Protein AF-A0A351QVD6-F1 (afdb_monomer)

Mean predicted aligned error: 7.14 Å

Secondary structure (DSSP, 8-state):
---HHHHHHHHTT-S--EEE-GGGSEEPTT-EEE--TT-EETTEEEEEEEEESSTT-TTSPEEEEEEE---TTS--EEEE-------TTS-TTS-----GGG-EE-TT-EEEEEE--TT-EEEES-EEE--STTS---S--TT-EEEEETTTTEEEEE-GGG--HHHHH-SSEEEE---GGG-EEETTEEEEEEEEE-

Solvent-accessible surface area (backbone atoms only — not comparable to full-atom values): 11116 Å² total; per-residue (Å²): 132,93,46,76,69,59,52,48,66,72,49,57,56,65,36,31,40,64,48,66,63,6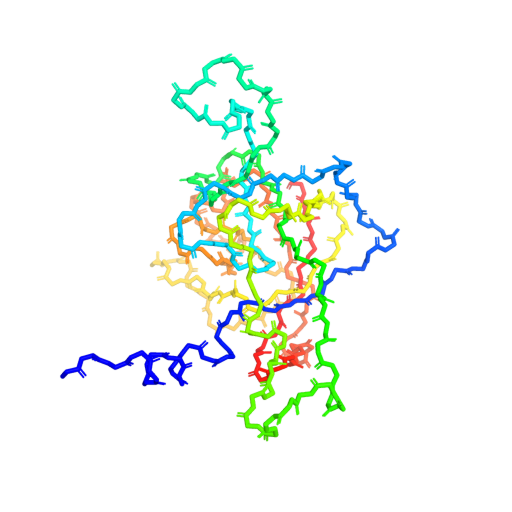6,93,80,48,52,65,46,81,90,34,24,30,27,70,34,84,88,36,46,45,25,69,34,61,24,29,76,49,76,43,35,73,44,86,88,39,86,88,41,62,74,37,53,29,32,38,76,30,84,51,39,61,47,74,72,30,37,35,39,70,86,80,79,78,79,52,90,88,72,55,97,71,85,76,76,88,80,50,73,18,60,44,59,40,45,51,73,38,82,32,42,32,30,48,75,54,70,78,40,61,38,32,34,38,50,60,45,63,26,76,50,90,87,26,62,40,92,73,69,46,57,72,26,31,29,26,62,39,40,87,78,69,26,34,36,34,30,41,69,94,40,56,52,69,66,53,73,54,29,61,57,34,27,31,29,70,28,44,67,91,59,52,44,71,56,85,92,37,56,26,50,35,34,28,26,43,130

Sequence (198 aa):
MASRFVDYLNTRGTYAVGNLNSWEMEQINQGALVSETNGIENFTMVELFFEHEDPTDTSTPVVRKCKKLTDVTKPQYLIASIERRVFENDNILGLMQEELSDFYNAKGEQAAIYHVPVGKRIQVSKFALCAETGSEVTAIVNGMGAYFDATLGKFVIVDLTKAPTNYTNSSKKFVVVANGDEIATLCGQQLVGLEAIS

pLDDT: mean 84.37, std 13.16, range [46.44, 96.75]

Structure (mmCIF, N/CA/C/O backbone):
data_AF-A0A351QVD6-F1
#
_entry.id   AF-A0A351QVD6-F1
#
loop_
_atom_site.group_PDB
_atom_site.id
_atom_site.type_symbol
_atom_site.label_atom_id
_atom_site.label_alt_id
_atom_site.label_comp_id
_atom_site.label_asym_id
_atom_site.label_entity_id
_atom_site.label_seq_id
_atom_site.pdbx_PDB_ins_code
_atom_site.Cartn_x
_atom_site.Cartn_y
_atom_site.Cartn_z
_atom_site.occupancy
_atom_site.B_iso_or_equiv
_atom_site.auth_seq_id
_atom_site.auth_comp_id
_atom_site.auth_asym_id
_atom_site.auth_atom_id
_atom_site.pdbx_PDB_model_num
ATOM 1 N N . MET A 1 1 ? 27.188 -12.885 14.323 1.00 54.94 1 MET A N 1
ATOM 2 C CA . MET A 1 1 ? 27.541 -12.992 12.893 1.00 54.94 1 MET A CA 1
ATOM 3 C C . MET A 1 1 ? 26.239 -12.991 12.120 1.00 54.94 1 MET A C 1
ATOM 5 O O . MET A 1 1 ? 25.421 -13.861 12.384 1.00 54.94 1 MET A O 1
ATOM 9 N N . ALA A 1 2 ? 26.010 -11.991 11.271 1.00 65.25 2 ALA A N 1
ATOM 10 C CA . ALA A 1 2 ? 24.852 -11.999 10.380 1.00 65.25 2 ALA A CA 1
ATOM 11 C C . ALA A 1 2 ? 25.037 -13.111 9.336 1.00 65.25 2 ALA A C 1
ATOM 13 O O . ALA A 1 2 ? 26.162 -13.364 8.899 1.00 65.25 2 ALA A O 1
ATOM 14 N N . SER A 1 3 ? 23.960 -13.803 8.981 1.00 79.94 3 SER A N 1
ATOM 15 C CA . SER A 1 3 ? 23.977 -14.881 7.996 1.00 79.94 3 SER A CA 1
ATOM 16 C C . SER A 1 3 ? 22.790 -14.696 7.079 1.00 79.94 3 SER A C 1
ATOM 18 O O . SER A 1 3 ? 21.659 -14.685 7.551 1.00 79.94 3 SER A O 1
ATOM 20 N N . ARG A 1 4 ? 23.040 -14.653 5.767 1.00 75.25 4 ARG A N 1
ATOM 21 C CA . ARG A 1 4 ? 21.987 -14.493 4.754 1.00 75.25 4 ARG A CA 1
ATOM 22 C C . ARG A 1 4 ? 20.890 -15.555 4.862 1.00 75.25 4 ARG A C 1
ATOM 24 O O . ARG A 1 4 ? 19.748 -15.282 4.527 1.00 75.25 4 ARG A O 1
ATOM 31 N N . PHE A 1 5 ? 21.233 -16.754 5.336 1.00 72.94 5 PHE A N 1
ATOM 32 C CA . PHE A 1 5 ? 20.264 -17.828 5.551 1.00 72.94 5 PHE A CA 1
ATOM 33 C C . PHE A 1 5 ? 19.369 -17.567 6.771 1.00 72.94 5 PHE A C 1
ATOM 35 O O . PHE A 1 5 ? 18.171 -17.816 6.723 1.00 72.94 5 PHE A O 1
ATOM 42 N N . VAL A 1 6 ? 19.938 -17.028 7.853 1.00 77.19 6 VAL A N 1
ATOM 43 C CA . VAL A 1 6 ? 19.177 -16.629 9.048 1.00 77.19 6 VAL A CA 1
ATOM 44 C C . VAL A 1 6 ? 18.313 -15.406 8.744 1.00 77.19 6 VAL A C 1
ATOM 46 O O . VAL A 1 6 ? 17.163 -15.362 9.164 1.00 77.19 6 VAL A O 1
ATOM 49 N N . ASP A 1 7 ? 18.834 -14.458 7.964 1.00 76.75 7 ASP A N 1
ATOM 50 C CA . ASP A 1 7 ? 18.078 -13.291 7.510 1.00 76.75 7 ASP A CA 1
ATOM 51 C C . ASP A 1 7 ? 16.876 -13.729 6.665 1.00 76.75 7 ASP A C 1
ATOM 53 O O . ASP A 1 7 ? 15.759 -13.325 6.962 1.00 76.75 7 ASP A O 1
ATOM 57 N N . TYR A 1 8 ? 17.080 -14.641 5.706 1.00 72.19 8 TYR A N 1
ATOM 58 C CA . TYR A 1 8 ? 15.999 -15.215 4.903 1.00 72.19 8 TYR A CA 1
ATOM 59 C C . TYR A 1 8 ? 14.921 -15.891 5.762 1.00 72.19 8 TYR A C 1
ATOM 61 O O . TYR A 1 8 ? 13.738 -15.637 5.563 1.00 72.19 8 TYR A O 1
ATOM 69 N N . LEU A 1 9 ? 15.306 -16.709 6.748 1.00 74.38 9 LEU A N 1
ATOM 70 C CA . LEU A 1 9 ? 14.343 -17.357 7.647 1.00 74.38 9 LEU A CA 1
ATOM 71 C C . LEU A 1 9 ? 13.563 -16.357 8.515 1.00 74.38 9 LEU A C 1
ATOM 73 O O . LEU A 1 9 ? 12.405 -16.613 8.825 1.00 74.38 9 LEU A O 1
ATOM 77 N N . ASN A 1 10 ? 14.176 -15.234 8.893 1.00 73.69 10 ASN A N 1
ATOM 78 C CA . ASN A 1 10 ? 13.527 -14.193 9.692 1.00 73.69 10 ASN A CA 1
ATOM 79 C C . ASN A 1 10 ? 12.615 -13.278 8.864 1.00 73.69 10 ASN A C 1
ATOM 81 O O . ASN A 1 10 ? 11.697 -12.682 9.421 1.00 73.69 10 ASN A O 1
ATOM 85 N N . THR A 1 11 ? 12.877 -13.128 7.564 1.00 72.88 11 THR A N 1
ATOM 86 C CA . THR A 1 11 ? 12.063 -12.290 6.671 1.00 72.88 11 THR A CA 1
ATOM 87 C C . THR A 1 11 ? 11.008 -13.077 5.904 1.00 72.88 11 THR A C 1
ATOM 89 O O . THR A 1 11 ? 10.105 -12.466 5.332 1.00 72.88 11 THR A O 1
ATOM 92 N N . ARG A 1 12 ? 11.098 -14.410 5.884 1.00 73.88 12 ARG A N 1
ATOM 93 C CA . ARG A 1 12 ? 10.120 -15.263 5.212 1.00 73.88 12 ARG A CA 1
ATOM 94 C C . ARG A 1 12 ? 8.724 -15.046 5.795 1.00 73.88 12 ARG A C 1
ATOM 96 O O . ARG A 1 12 ? 8.530 -15.093 7.008 1.00 73.88 12 ARG A O 1
ATOM 103 N N . GLY A 1 13 ? 7.762 -14.800 4.920 1.00 71.12 13 GLY A N 1
ATOM 104 C CA . GLY A 1 13 ? 6.360 -14.603 5.246 1.00 71.12 13 GLY A CA 1
ATOM 105 C C . GLY A 1 13 ? 6.036 -13.264 5.915 1.00 71.12 13 GLY A C 1
ATOM 106 O O . GLY A 1 13 ? 4.968 -13.125 6.517 1.00 71.12 13 GLY A O 1
ATOM 107 N N . THR A 1 14 ? 6.939 -12.279 5.847 1.00 77.94 14 THR A N 1
ATOM 108 C CA . THR A 1 14 ? 6.774 -10.988 6.543 1.00 77.94 14 THR A CA 1
ATOM 109 C C . THR A 1 14 ? 6.264 -9.849 5.666 1.00 77.94 14 THR A C 1
ATOM 111 O O . THR A 1 14 ? 5.827 -8.833 6.210 1.00 77.94 14 THR A O 1
ATOM 114 N N . TYR A 1 15 ? 6.279 -9.990 4.338 1.00 83.56 15 TYR A N 1
ATOM 115 C CA . TYR A 1 15 ? 5.784 -8.940 3.453 1.00 83.56 15 TYR A CA 1
ATOM 116 C C . TYR A 1 15 ? 4.261 -8.867 3.457 1.00 83.56 15 TYR A C 1
ATOM 118 O O . TYR A 1 15 ? 3.561 -9.845 3.738 1.00 83.56 15 TYR A O 1
ATOM 126 N N . ALA A 1 16 ? 3.754 -7.670 3.168 1.00 82.81 16 ALA A N 1
ATOM 127 C CA . ALA A 1 16 ? 2.331 -7.400 3.145 1.00 82.81 16 ALA A CA 1
ATOM 128 C C . ALA A 1 16 ? 1.589 -8.230 2.091 1.00 82.81 16 ALA A C 1
ATOM 130 O O . ALA A 1 16 ? 1.973 -8.297 0.923 1.00 82.81 16 ALA A O 1
ATOM 131 N N . VAL A 1 17 ? 0.458 -8.782 2.516 1.00 82.69 17 VAL A N 1
ATOM 132 C CA . VAL A 1 17 ? -0.518 -9.465 1.673 1.00 82.69 17 VAL A CA 1
ATOM 133 C C . VAL A 1 17 ? -1.843 -8.722 1.724 1.00 82.69 17 VAL A C 1
ATOM 135 O O . VAL A 1 17 ? -2.110 -7.898 2.604 1.00 82.69 17 VAL A O 1
ATOM 138 N N . GLY A 1 18 ? -2.699 -9.009 0.759 1.00 82.31 18 GLY A N 1
ATOM 139 C CA . GLY A 1 18 ? -3.970 -8.333 0.644 1.00 82.31 18 GLY A CA 1
ATOM 140 C C . GLY A 1 18 ? -4.811 -8.894 -0.478 1.00 82.31 18 GLY A C 1
ATOM 141 O O . GLY A 1 18 ? -4.454 -9.874 -1.133 1.00 82.31 18 GLY A O 1
ATOM 142 N N . ASN A 1 19 ? -5.948 -8.252 -0.692 1.00 82.75 19 ASN A N 1
ATOM 143 C CA . ASN A 1 19 ? -6.832 -8.573 -1.794 1.00 82.75 19 ASN A CA 1
ATOM 144 C C . ASN A 1 19 ? -7.401 -7.287 -2.388 1.00 82.75 19 ASN A C 1
ATOM 146 O O . ASN A 1 19 ? -7.770 -6.352 -1.674 1.00 82.75 19 ASN A O 1
ATOM 150 N N . LEU A 1 20 ? -7.462 -7.258 -3.711 1.00 79.50 20 LEU A N 1
ATOM 151 C CA . LEU A 1 20 ? -8.099 -6.220 -4.497 1.00 79.50 20 LEU A CA 1
ATOM 152 C C . LEU A 1 20 ? -9.036 -6.922 -5.476 1.00 79.50 20 LEU A C 1
ATOM 154 O O . LEU A 1 20 ? -8.632 -7.857 -6.167 1.00 79.50 20 LEU A O 1
ATOM 158 N N . ASN A 1 21 ? -10.297 -6.495 -5.534 1.00 69.62 21 ASN A N 1
ATOM 159 C CA . ASN A 1 21 ? -11.224 -7.049 -6.512 1.00 69.62 21 ASN A CA 1
ATOM 160 C C . ASN A 1 21 ? -10.883 -6.473 -7.896 1.00 69.62 21 ASN A C 1
ATOM 162 O O . ASN A 1 21 ? -11.381 -5.415 -8.278 1.00 69.62 21 ASN A O 1
ATOM 166 N N . SER A 1 22 ? -9.974 -7.137 -8.613 1.00 59.09 22 SER A N 1
ATOM 167 C CA . SER A 1 22 ? -9.294 -6.600 -9.800 1.00 59.09 22 SER A CA 1
ATOM 168 C C . SER A 1 22 ? -10.230 -6.175 -10.931 1.00 59.09 22 SER A C 1
ATOM 170 O O . SER A 1 22 ? -9.877 -5.273 -11.683 1.00 59.09 22 SER A O 1
ATOM 172 N N . TRP A 1 23 ? -11.435 -6.749 -11.026 1.00 61.91 23 TRP A N 1
ATOM 173 C CA . TRP A 1 23 ? -12.420 -6.369 -12.049 1.00 61.91 23 TRP A CA 1
ATOM 174 C C . TRP A 1 23 ? -12.979 -4.949 -11.867 1.00 61.91 23 TRP A C 1
ATOM 176 O O . TRP A 1 23 ? -13.487 -4.350 -12.809 1.00 61.91 23 TRP A O 1
ATOM 186 N N . GLU A 1 24 ? -12.887 -4.414 -10.651 1.00 69.12 24 GLU A N 1
ATOM 187 C CA . GLU A 1 24 ? -13.474 -3.137 -10.249 1.00 69.12 24 GLU A CA 1
ATOM 188 C C . GLU A 1 24 ? -12.429 -2.047 -10.003 1.00 69.12 24 GLU A C 1
ATOM 190 O O . GLU A 1 24 ? -12.793 -0.906 -9.714 1.00 69.12 24 GLU A O 1
ATOM 195 N N . MET A 1 25 ? -11.146 -2.400 -10.078 1.00 79.50 25 MET A N 1
ATOM 196 C CA . MET A 1 25 ? -10.038 -1.511 -9.758 1.00 79.50 25 MET A CA 1
ATOM 197 C C . MET A 1 25 ? -9.462 -0.901 -11.029 1.00 79.50 25 MET A C 1
ATOM 199 O O . MET A 1 25 ? -9.247 -1.573 -12.035 1.00 79.50 25 MET A O 1
ATOM 203 N N . GLU A 1 26 ? -9.164 0.390 -10.967 1.00 86.44 26 GLU A N 1
ATOM 204 C CA . GLU A 1 26 ? -8.589 1.122 -12.089 1.00 86.44 26 GLU A CA 1
ATOM 205 C C . GLU A 1 26 ? -7.070 0.931 -12.093 1.00 86.44 26 GLU A C 1
ATOM 207 O O . GLU A 1 26 ? -6.328 1.645 -11.413 1.00 86.44 26 GLU A O 1
ATOM 212 N N . GLN A 1 27 ? -6.590 -0.060 -12.844 1.00 89.31 27 GLN A N 1
ATOM 213 C CA . GLN A 1 27 ? -5.157 -0.234 -13.066 1.00 89.31 27 GLN A CA 1
ATOM 214 C C . GLN A 1 27 ? -4.634 0.853 -14.013 1.00 89.31 27 GLN A C 1
ATOM 216 O O . GLN A 1 27 ? -5.174 1.083 -15.095 1.00 89.31 27 GLN A O 1
ATOM 221 N N . ILE A 1 28 ? -3.535 1.501 -13.634 1.00 89.62 28 ILE A N 1
ATOM 222 C CA . ILE A 1 28 ? -2.849 2.455 -14.497 1.00 89.62 28 ILE A CA 1
ATOM 223 C C . ILE A 1 28 ? -2.122 1.687 -15.601 1.00 89.62 28 ILE A C 1
ATOM 225 O O . ILE A 1 28 ? -1.249 0.854 -15.336 1.00 89.62 28 ILE A O 1
ATOM 229 N N . ASN A 1 29 ? -2.440 2.025 -16.852 1.00 84.62 29 ASN A N 1
ATOM 230 C CA . ASN A 1 29 ? -1.775 1.461 -18.022 1.00 84.62 29 ASN A CA 1
ATOM 231 C C . ASN A 1 29 ? -0.253 1.596 -17.919 1.00 84.62 29 ASN A C 1
ATOM 233 O O . ASN A 1 29 ? 0.271 2.663 -17.574 1.00 84.62 29 ASN A O 1
ATOM 237 N N . GLN A 1 30 ? 0.433 0.502 -18.261 1.00 82.88 30 GLN A N 1
ATOM 238 C CA . GLN A 1 30 ? 1.893 0.374 -18.244 1.00 82.88 30 GLN A CA 1
ATOM 239 C C . GLN A 1 30 ? 2.538 0.528 -16.853 1.00 82.88 30 GLN A C 1
ATOM 241 O O . GLN A 1 30 ? 3.757 0.594 -16.777 1.00 82.88 30 GLN A O 1
ATOM 246 N N . GLY A 1 31 ? 1.761 0.560 -15.760 1.00 89.94 31 GLY A N 1
ATOM 247 C CA . GLY A 1 31 ? 2.286 0.526 -14.390 1.00 89.94 31 GLY A CA 1
ATOM 248 C C . GLY A 1 31 ? 3.305 1.629 -14.074 1.00 89.94 31 GLY A C 1
ATOM 249 O O . GLY A 1 31 ? 3.209 2.741 -14.602 1.00 89.94 31 GLY A O 1
ATOM 250 N N . ALA A 1 32 ? 4.272 1.325 -13.203 1.00 93.50 32 ALA A N 1
ATOM 251 C CA . ALA A 1 32 ? 5.455 2.153 -12.954 1.00 93.50 32 ALA A CA 1
ATOM 252 C C . ALA A 1 32 ? 6.692 1.307 -12.589 1.00 93.50 32 ALA A C 1
ATOM 254 O O . ALA A 1 32 ? 6.553 0.221 -12.028 1.00 93.50 32 ALA A O 1
ATOM 255 N N . LEU A 1 33 ? 7.889 1.821 -12.877 1.00 93.69 33 LEU A N 1
ATOM 256 C CA . LEU A 1 33 ? 9.158 1.211 -12.471 1.00 93.69 33 LEU A CA 1
ATOM 257 C C . LEU A 1 33 ? 9.490 1.543 -11.012 1.00 93.69 33 LEU A C 1
ATOM 259 O O . LEU A 1 33 ? 9.465 2.709 -10.609 1.00 93.69 33 LEU A O 1
ATOM 263 N N . VAL A 1 34 ? 9.855 0.543 -10.216 1.00 94.31 34 VAL A N 1
ATOM 264 C CA . VAL A 1 34 ? 10.237 0.758 -8.813 1.00 94.31 34 VAL A CA 1
ATOM 265 C C . VAL A 1 34 ? 11.602 1.437 -8.723 1.00 94.31 34 VAL A C 1
ATOM 267 O O . VAL A 1 34 ? 12.603 0.904 -9.202 1.00 94.31 34 VAL A O 1
ATOM 270 N N . SER A 1 35 ? 11.681 2.591 -8.058 1.00 93.62 35 SER A N 1
ATOM 271 C CA . SER A 1 35 ? 12.954 3.308 -7.875 1.00 93.62 35 SER A CA 1
ATOM 272 C C . SER A 1 35 ? 13.679 2.987 -6.559 1.00 93.62 35 SER A C 1
ATOM 274 O O . SER A 1 35 ? 14.855 3.315 -6.409 1.00 93.62 35 SER A O 1
ATOM 276 N N . GLU A 1 36 ? 12.990 2.368 -5.599 1.00 90.81 36 GLU A N 1
ATOM 277 C CA . GLU A 1 36 ? 13.471 2.111 -4.233 1.00 90.81 36 GLU A CA 1
ATOM 278 C C . GLU A 1 36 ? 14.447 0.934 -4.158 1.00 90.81 36 GLU A C 1
ATOM 280 O O . GLU A 1 36 ? 14.093 -0.191 -4.499 1.00 90.81 36 GLU A O 1
ATOM 285 N N . THR A 1 37 ? 15.653 1.161 -3.630 1.00 87.50 37 THR A N 1
ATOM 286 C CA . THR A 1 37 ? 16.699 0.123 -3.511 1.00 87.50 37 THR A CA 1
ATOM 287 C C . THR A 1 37 ? 16.266 -1.079 -2.672 1.00 87.50 37 THR A C 1
ATOM 289 O O . THR A 1 37 ? 16.616 -2.204 -3.007 1.00 87.50 37 THR A O 1
ATOM 292 N N . ASN A 1 38 ? 15.478 -0.858 -1.617 1.00 86.62 38 ASN A N 1
ATOM 293 C CA . ASN A 1 38 ? 14.998 -1.928 -0.734 1.00 86.62 38 ASN A CA 1
ATOM 294 C C . ASN A 1 38 ? 13.684 -2.564 -1.218 1.00 86.62 38 ASN A C 1
ATOM 296 O O . ASN A 1 38 ? 13.064 -3.317 -0.470 1.00 86.62 38 ASN A O 1
ATOM 300 N N . GLY A 1 39 ? 13.232 -2.221 -2.427 1.00 89.94 39 GLY A N 1
ATOM 301 C CA . GLY A 1 39 ? 11.940 -2.637 -2.949 1.00 89.94 39 GLY A CA 1
ATOM 302 C C . GLY A 1 39 ? 10.745 -2.076 -2.169 1.00 89.94 39 GLY A C 1
ATOM 303 O O . GLY A 1 39 ? 10.873 -1.296 -1.213 1.00 89.94 39 GLY A O 1
ATOM 304 N N . ILE A 1 40 ? 9.553 -2.454 -2.622 1.00 92.12 40 ILE A N 1
ATOM 305 C CA . ILE A 1 40 ? 8.275 -2.033 -2.052 1.00 92.12 40 ILE A CA 1
ATOM 306 C C . ILE A 1 40 ? 7.349 -3.243 -1.968 1.00 92.12 40 ILE A C 1
ATOM 308 O O . ILE A 1 40 ? 7.097 -3.918 -2.964 1.00 92.12 40 ILE A O 1
ATOM 312 N N . GLU A 1 41 ? 6.832 -3.505 -0.775 1.00 90.75 41 GLU A N 1
ATOM 313 C CA . GLU A 1 41 ? 5.877 -4.586 -0.536 1.00 90.75 41 GLU A CA 1
ATOM 314 C C . GLU A 1 41 ? 4.581 -4.367 -1.314 1.00 90.75 41 GLU A C 1
ATOM 316 O O . GLU A 1 41 ? 4.184 -3.231 -1.591 1.00 90.75 41 GLU A O 1
ATOM 321 N N . ASN A 1 42 ? 3.889 -5.459 -1.620 1.00 89.31 42 ASN A N 1
ATOM 322 C CA . ASN A 1 42 ? 2.544 -5.380 -2.171 1.00 89.31 42 ASN A CA 1
ATOM 323 C C . ASN A 1 42 ? 1.586 -4.669 -1.205 1.00 89.31 42 ASN A C 1
ATOM 325 O O . ASN A 1 42 ? 1.856 -4.525 -0.015 1.00 89.31 42 ASN A O 1
ATOM 329 N N . PHE A 1 43 ? 0.462 -4.180 -1.726 1.00 90.19 43 PHE A N 1
ATOM 330 C CA . PHE A 1 43 ? -0.582 -3.519 -0.938 1.00 90.19 43 PHE A CA 1
ATOM 331 C C . PHE A 1 43 ? -0.091 -2.307 -0.124 1.00 90.19 43 PHE A C 1
ATOM 333 O O . PHE A 1 43 ? -0.670 -1.948 0.899 1.00 90.19 43 PHE A O 1
ATOM 340 N N . THR A 1 44 ? 0.968 -1.653 -0.599 1.00 93.25 44 THR A N 1
ATOM 341 C CA . THR A 1 44 ? 1.538 -0.435 -0.012 1.00 93.25 44 THR A CA 1
ATOM 342 C C . THR A 1 44 ? 1.081 0.792 -0.807 1.00 93.25 44 THR A C 1
ATOM 344 O O . THR A 1 44 ? 0.890 0.710 -2.023 1.00 93.25 44 THR A O 1
ATOM 347 N N . MET A 1 45 ? 0.906 1.947 -0.155 1.00 95.06 45 MET A N 1
ATOM 348 C CA . MET A 1 45 ? 0.669 3.196 -0.886 1.00 95.06 45 MET A CA 1
ATOM 349 C C . MET A 1 45 ? 1.992 3.807 -1.355 1.00 95.06 45 MET A C 1
ATOM 351 O O . MET A 1 45 ? 2.946 3.961 -0.589 1.00 95.06 45 MET A O 1
ATOM 355 N N . VAL A 1 46 ? 2.036 4.166 -2.632 1.00 96.12 46 VAL A N 1
ATOM 356 C CA . VAL A 1 46 ? 3.192 4.733 -3.324 1.00 96.12 46 VAL A CA 1
ATOM 357 C C . VAL A 1 46 ? 2.834 6.065 -3.965 1.00 96.12 46 VAL A C 1
ATOM 359 O O . VAL A 1 46 ? 1.671 6.349 -4.262 1.00 96.12 46 VAL A O 1
ATOM 362 N N . GLU A 1 47 ? 3.859 6.869 -4.217 1.00 96.12 47 GLU A N 1
ATOM 363 C CA . GLU A 1 47 ? 3.758 8.058 -5.057 1.00 96.12 47 GLU A CA 1
ATOM 364 C C . GLU A 1 47 ? 4.379 7.792 -6.432 1.00 96.12 47 GLU A C 1
ATOM 366 O O . GLU A 1 47 ? 5.353 7.044 -6.565 1.00 96.12 47 GLU A O 1
ATOM 371 N N . LEU A 1 48 ? 3.800 8.413 -7.462 1.00 95.94 48 LEU A N 1
ATOM 372 C CA . LEU A 1 48 ? 4.253 8.305 -8.847 1.00 95.94 48 LEU A CA 1
ATOM 373 C C . LEU A 1 48 ? 4.982 9.572 -9.273 1.00 95.94 48 LEU A C 1
ATOM 375 O O . LEU A 1 48 ? 4.600 10.681 -8.899 1.00 95.94 48 LEU A O 1
ATOM 379 N N . PHE A 1 49 ? 6.002 9.403 -10.101 1.00 95.69 49 PHE A N 1
ATOM 380 C CA . PHE A 1 49 ? 6.749 10.498 -10.706 1.00 95.69 49 PHE A CA 1
ATOM 381 C C . PHE A 1 49 ? 7.301 10.074 -12.069 1.00 95.69 49 PHE A C 1
ATOM 383 O O . PHE A 1 49 ? 7.230 8.905 -12.447 1.00 95.69 49 PHE A O 1
ATOM 390 N N . PHE A 1 50 ? 7.823 11.035 -12.825 1.00 94.88 50 PHE A N 1
ATOM 391 C CA . PHE A 1 50 ? 8.461 10.792 -14.113 1.00 94.88 50 PHE A CA 1
ATOM 392 C C . PHE A 1 50 ? 9.929 11.177 -14.026 1.00 94.88 50 PHE A C 1
ATOM 394 O O . PHE A 1 50 ? 10.264 12.246 -13.518 1.00 94.88 50 PHE A O 1
ATOM 401 N N . GLU A 1 51 ? 10.791 10.296 -14.509 1.00 92.88 51 GLU A N 1
ATOM 402 C CA . GLU A 1 51 ? 12.237 10.491 -14.530 1.00 92.88 51 GLU A CA 1
ATOM 403 C C . GLU A 1 51 ? 12.822 9.705 -15.705 1.00 92.88 51 GLU A C 1
ATOM 405 O O . GLU A 1 51 ? 12.222 8.727 -16.156 1.00 92.88 51 GLU A O 1
ATOM 410 N N . HIS A 1 52 ? 13.989 10.118 -16.191 1.00 90.62 52 HIS A N 1
ATOM 411 C CA . HIS A 1 52 ? 14.794 9.309 -17.103 1.00 90.62 52 HIS A CA 1
ATOM 412 C C . HIS A 1 52 ? 15.034 7.913 -16.520 1.00 90.62 52 HIS A C 1
ATOM 414 O O . HIS A 1 52 ? 15.233 7.772 -15.310 1.00 90.62 52 HIS A O 1
ATOM 420 N N . GLU A 1 53 ? 14.967 6.878 -17.357 1.00 85.62 53 GLU A N 1
ATOM 421 C CA . GLU A 1 53 ? 15.179 5.485 -16.947 1.00 85.62 53 GLU A CA 1
ATOM 422 C C . GLU A 1 53 ? 16.485 5.343 -16.156 1.00 85.62 53 GLU A C 1
ATOM 424 O O . GLU A 1 53 ? 16.460 4.892 -15.004 1.00 85.62 53 GLU A O 1
ATOM 429 N N . ASP A 1 54 ? 17.572 5.885 -16.710 1.00 83.38 54 ASP A N 1
ATOM 430 C CA . ASP A 1 54 ? 18.807 6.160 -15.988 1.00 83.38 54 ASP A CA 1
ATOM 431 C C . ASP A 1 54 ? 18.839 7.643 -15.564 1.00 83.38 54 ASP A C 1
ATOM 433 O O . ASP A 1 54 ? 18.928 8.530 -16.415 1.00 83.38 54 ASP A O 1
ATOM 437 N N . PRO A 1 55 ? 18.793 7.956 -14.256 1.00 80.56 55 PRO A N 1
ATOM 438 C CA . PRO A 1 55 ? 18.840 9.337 -13.775 1.00 80.56 55 PRO A CA 1
ATOM 439 C C . PRO A 1 55 ? 20.170 10.048 -14.078 1.00 80.56 55 PRO A C 1
ATOM 441 O O . PRO A 1 55 ? 20.258 11.267 -13.930 1.00 80.56 55 PRO A O 1
ATOM 444 N N . THR A 1 56 ? 21.207 9.309 -14.479 1.00 86.19 56 THR A N 1
ATOM 445 C CA . THR A 1 56 ? 22.521 9.844 -14.857 1.00 86.19 56 THR A CA 1
ATOM 446 C C . THR A 1 56 ? 22.690 10.038 -16.365 1.00 86.19 56 THR A C 1
ATOM 448 O O . THR A 1 56 ? 23.614 10.740 -16.776 1.00 86.19 56 THR A O 1
ATOM 451 N N . ASP A 1 57 ? 21.778 9.497 -17.180 1.00 87.69 57 ASP A N 1
ATOM 452 C CA . ASP A 1 57 ? 21.805 9.596 -18.639 1.00 87.69 57 ASP A CA 1
ATOM 453 C C . ASP A 1 57 ? 20.490 10.171 -19.189 1.00 87.69 57 ASP A C 1
ATOM 455 O O . ASP A 1 57 ? 19.473 9.489 -19.349 1.00 87.69 57 ASP A O 1
ATOM 459 N N . THR A 1 58 ? 20.536 11.456 -19.545 1.00 88.62 58 THR A N 1
ATOM 460 C CA . THR A 1 58 ? 19.399 12.204 -20.100 1.00 88.62 58 THR A CA 1
ATOM 461 C C . THR A 1 58 ? 19.026 11.797 -21.527 1.00 88.62 58 THR A C 1
ATOM 463 O O . THR A 1 58 ? 18.027 12.292 -22.053 1.00 88.62 58 THR A O 1
ATOM 466 N N . SER A 1 59 ? 19.789 10.901 -22.165 1.00 90.25 59 SER A N 1
ATOM 467 C CA . SER A 1 59 ? 19.433 10.320 -23.462 1.00 90.25 59 SER A CA 1
ATOM 468 C C . SER A 1 59 ? 18.429 9.166 -23.349 1.00 90.25 59 SER A C 1
ATOM 470 O O . SER A 1 59 ? 17.779 8.820 -24.339 1.00 90.25 59 SER A O 1
ATOM 472 N N . THR A 1 60 ? 18.251 8.603 -22.148 1.00 89.44 60 THR A N 1
ATOM 473 C CA . THR A 1 60 ? 17.263 7.547 -21.889 1.00 89.44 60 THR A CA 1
ATOM 474 C C . THR A 1 60 ? 15.834 8.104 -21.859 1.00 89.44 60 THR A C 1
ATOM 476 O O . THR A 1 60 ? 15.627 9.277 -21.520 1.00 89.44 60 THR A O 1
ATOM 479 N N . PRO A 1 61 ? 14.811 7.309 -22.226 1.00 89.75 61 PRO A N 1
ATOM 480 C CA . PRO A 1 61 ? 13.433 7.781 -22.215 1.00 89.75 61 PRO A CA 1
ATOM 481 C C . PRO A 1 61 ? 12.981 8.149 -20.798 1.00 89.75 61 PRO A C 1
ATOM 483 O O . PRO A 1 61 ? 13.365 7.526 -19.808 1.00 89.75 61 PRO A O 1
ATOM 486 N N . VAL A 1 62 ? 12.113 9.157 -20.707 1.00 92.75 62 VAL A N 1
ATOM 487 C CA . VAL A 1 62 ? 11.404 9.465 -19.464 1.00 92.75 62 VAL A CA 1
ATOM 488 C C . VAL A 1 62 ? 10.323 8.413 -19.256 1.00 92.75 62 VAL A C 1
ATOM 490 O O . VAL A 1 62 ? 9.432 8.239 -20.088 1.00 92.75 62 VAL A O 1
ATOM 493 N N . VAL A 1 63 ? 10.397 7.731 -18.122 1.00 93.44 63 VAL A N 1
ATOM 494 C CA . VAL A 1 63 ? 9.511 6.633 -17.740 1.00 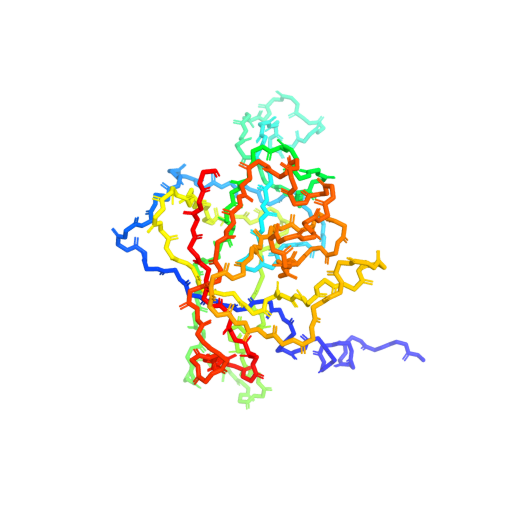93.44 63 VAL A CA 1
ATOM 495 C C . VAL A 1 63 ? 8.776 6.979 -16.449 1.00 93.44 63 VAL A C 1
ATOM 497 O O . VAL A 1 63 ? 9.240 7.782 -15.634 1.00 93.44 63 VAL A O 1
ATOM 500 N N . ARG A 1 64 ? 7.598 6.381 -16.250 1.00 95.31 64 ARG A N 1
ATOM 501 C CA . ARG A 1 64 ? 6.875 6.499 -14.981 1.00 95.31 64 ARG A CA 1
ATOM 502 C C . ARG A 1 64 ? 7.558 5.620 -13.938 1.00 95.31 64 ARG A C 1
ATOM 504 O O . ARG A 1 64 ? 7.695 4.416 -14.147 1.00 95.31 64 ARG A O 1
ATOM 511 N N . LYS A 1 65 ? 7.921 6.205 -12.802 1.00 95.38 65 LYS A N 1
ATOM 512 C CA . LYS A 1 65 ? 8.503 5.512 -11.652 1.00 95.38 65 LYS A CA 1
ATOM 513 C C . LYS A 1 65 ? 7.608 5.631 -10.421 1.00 95.38 65 LYS A C 1
ATOM 515 O O . LYS A 1 65 ? 6.782 6.541 -10.326 1.00 95.38 65 LYS A O 1
ATOM 520 N N . CYS A 1 66 ? 7.770 4.704 -9.485 1.00 95.62 66 CYS A N 1
ATOM 521 C CA . CYS A 1 66 ? 7.101 4.720 -8.190 1.00 95.62 66 CYS A CA 1
ATOM 522 C C . CYS A 1 66 ? 8.098 4.566 -7.038 1.00 95.62 66 CYS A C 1
ATOM 524 O O . CYS A 1 66 ? 9.087 3.834 -7.140 1.00 95.62 66 CYS A O 1
ATOM 526 N N . LYS A 1 67 ? 7.793 5.227 -5.920 1.00 95.88 67 LYS A N 1
ATOM 527 C CA . LYS A 1 67 ? 8.547 5.137 -4.663 1.00 95.88 67 LYS A CA 1
ATOM 528 C C . LYS A 1 67 ? 7.618 5.143 -3.459 1.00 95.88 67 LYS A C 1
ATOM 530 O O . LYS A 1 67 ? 6.423 5.410 -3.604 1.00 95.88 67 LYS A O 1
ATOM 535 N N . LYS A 1 68 ? 8.160 4.851 -2.275 1.00 95.38 68 LYS A N 1
ATOM 536 C CA . LYS A 1 68 ? 7.373 4.900 -1.038 1.00 95.38 68 LYS A CA 1
ATOM 537 C C . LYS A 1 68 ? 6.795 6.300 -0.854 1.00 95.38 68 LYS A C 1
ATOM 539 O O . LYS A 1 68 ? 7.457 7.294 -1.158 1.00 95.38 68 LYS A O 1
ATOM 544 N N . LEU A 1 69 ? 5.556 6.360 -0.377 1.00 95.38 69 LEU A N 1
ATOM 545 C CA . LEU A 1 69 ? 4.916 7.623 -0.041 1.00 95.38 69 LEU A CA 1
ATOM 546 C C . LEU A 1 69 ? 5.779 8.362 0.986 1.00 95.38 69 LEU A C 1
ATOM 548 O O . LEU A 1 69 ? 6.129 7.782 2.010 1.00 95.38 69 LEU A O 1
ATOM 552 N N . THR A 1 70 ? 6.125 9.622 0.723 1.00 94.88 70 THR A N 1
ATOM 553 C CA . THR A 1 70 ? 6.928 10.408 1.678 1.00 94.88 70 THR A CA 1
ATOM 554 C C . THR A 1 70 ? 6.083 11.335 2.543 1.00 94.88 70 THR A C 1
ATOM 556 O O . THR A 1 70 ? 6.571 11.843 3.544 1.00 94.88 70 THR A O 1
ATOM 559 N N . ASP A 1 71 ? 4.853 11.625 2.121 1.00 94.19 71 ASP A N 1
ATOM 560 C CA . ASP A 1 71 ? 3.953 12.566 2.780 1.00 94.19 71 ASP A CA 1
ATOM 561 C C . ASP A 1 71 ? 2.496 12.166 2.510 1.00 94.19 71 ASP A C 1
ATOM 563 O O . ASP A 1 71 ? 2.136 11.846 1.376 1.00 94.19 71 ASP A O 1
ATOM 567 N N . VAL A 1 72 ? 1.656 12.194 3.547 1.00 93.62 72 VAL A N 1
ATOM 568 C CA . VAL A 1 72 ? 0.249 11.767 3.470 1.00 93.62 72 VAL A CA 1
ATOM 569 C C . VAL A 1 72 ? -0.608 12.651 2.557 1.00 93.62 72 VAL A C 1
ATOM 571 O O . VAL A 1 72 ? -1.647 12.200 2.085 1.00 93.62 72 VAL A O 1
ATOM 574 N N . THR A 1 73 ? -0.184 13.884 2.276 1.00 95.25 73 THR A N 1
ATOM 575 C CA . THR A 1 73 ? -0.892 14.856 1.425 1.00 95.25 73 THR A CA 1
ATOM 576 C C . THR A 1 73 ? -0.671 14.627 -0.072 1.00 95.25 73 THR A C 1
ATOM 578 O O . THR A 1 73 ? -1.420 15.149 -0.900 1.00 95.25 73 THR A O 1
ATOM 581 N N . LYS A 1 74 ? 0.342 13.842 -0.458 1.00 95.62 74 LYS A N 1
ATOM 582 C CA . LYS A 1 74 ? 0.644 13.572 -1.870 1.00 95.62 74 LYS A CA 1
ATOM 583 C C . LYS A 1 74 ? -0.363 12.610 -2.493 1.00 95.62 74 LYS A C 1
ATOM 585 O O . LYS A 1 74 ? -0.935 11.800 -1.772 1.00 95.62 74 LYS A O 1
ATOM 590 N N . PRO A 1 75 ? -0.567 12.625 -3.822 1.00 94.06 75 PRO A N 1
ATOM 591 C CA . PRO A 1 75 ? -1.387 11.623 -4.497 1.00 94.06 75 PRO A CA 1
ATOM 592 C C . PRO A 1 75 ? -0.891 10.195 -4.223 1.00 94.06 75 PRO A C 1
ATOM 594 O O . PRO A 1 75 ? 0.269 9.876 -4.485 1.00 94.06 75 PRO A O 1
ATOM 597 N N . GLN A 1 76 ? -1.787 9.353 -3.707 1.00 94.38 76 GLN A N 1
ATOM 598 C CA . GLN A 1 76 ? -1.494 7.980 -3.292 1.00 94.38 76 GLN A CA 1
ATOM 599 C C . GLN A 1 76 ? -2.050 6.966 -4.291 1.00 94.38 76 GLN A C 1
ATOM 601 O O . GLN A 1 76 ? -3.220 7.044 -4.685 1.00 94.38 76 GLN A O 1
ATOM 606 N N . TYR A 1 77 ? -1.229 5.977 -4.631 1.00 94.81 77 TYR A N 1
ATOM 607 C CA . TYR A 1 77 ? -1.588 4.854 -5.492 1.00 94.81 77 TYR A CA 1
ATOM 608 C C . TYR A 1 77 ? -1.220 3.540 -4.817 1.00 94.81 77 TYR A C 1
ATOM 610 O O . TYR A 1 77 ? -0.238 3.480 -4.085 1.00 94.81 77 TYR A O 1
ATOM 618 N N . LEU A 1 78 ? -1.983 2.482 -5.070 1.00 93.81 78 LEU A N 1
ATOM 619 C CA . LEU A 1 78 ? -1.702 1.165 -4.510 1.00 93.81 78 LEU A CA 1
ATOM 620 C C . LEU A 1 78 ? -0.763 0.403 -5.448 1.00 93.81 78 LEU A C 1
ATOM 622 O O . LEU A 1 78 ? -1.058 0.273 -6.637 1.00 93.81 78 LEU A O 1
ATOM 626 N N . ILE A 1 79 ? 0.344 -0.116 -4.922 1.00 92.31 79 IL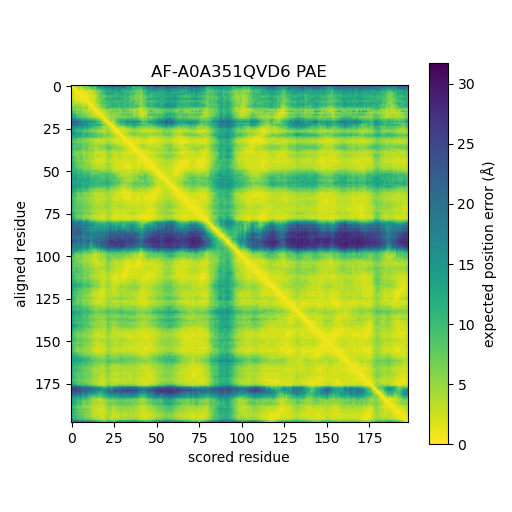E A N 1
ATOM 627 C CA . ILE A 1 79 ? 1.222 -1.030 -5.662 1.00 92.31 79 ILE A CA 1
ATOM 628 C C . ILE A 1 79 ? 0.810 -2.485 -5.416 1.00 92.31 79 ILE A C 1
ATOM 630 O O . ILE A 1 79 ? 0.540 -2.880 -4.279 1.00 92.31 79 ILE A O 1
ATOM 634 N N . ALA A 1 80 ? 0.779 -3.293 -6.472 1.00 84.56 80 ALA A N 1
ATOM 635 C CA . ALA A 1 80 ? 0.714 -4.746 -6.363 1.00 84.56 80 AL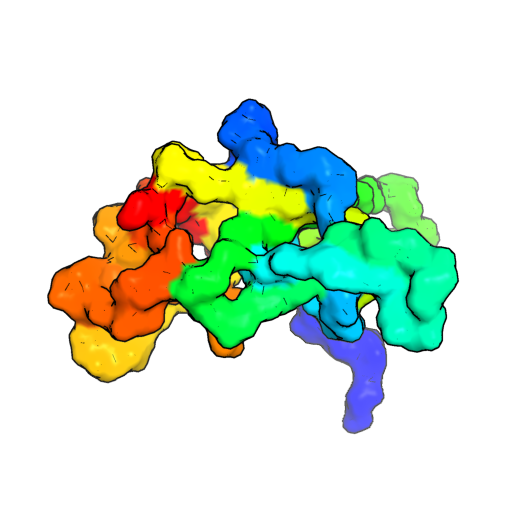A A CA 1
ATOM 636 C C . ALA A 1 80 ? 1.520 -5.398 -7.496 1.00 84.56 80 ALA A C 1
ATOM 638 O O . ALA A 1 80 ? 1.622 -4.848 -8.593 1.00 84.56 80 ALA A O 1
ATOM 639 N N . SER A 1 81 ? 2.098 -6.567 -7.242 1.00 71.50 81 SER A N 1
ATOM 640 C CA . SER A 1 81 ? 2.843 -7.330 -8.240 1.00 71.50 81 SER A CA 1
ATOM 641 C C . SER A 1 81 ? 1.940 -8.317 -8.984 1.00 71.50 81 SER A C 1
ATOM 643 O O . SER A 1 81 ? 0.893 -8.742 -8.492 1.00 71.50 81 SER A O 1
ATOM 645 N N . ILE A 1 82 ? 2.347 -8.693 -10.199 1.00 61.91 82 ILE A N 1
ATOM 646 C CA . ILE A 1 82 ? 1.800 -9.871 -10.878 1.00 61.91 82 ILE A CA 1
ATOM 647 C C . ILE A 1 82 ? 2.555 -11.073 -10.311 1.00 61.91 82 ILE A C 1
ATOM 649 O O . ILE A 1 82 ? 3.707 -11.318 -10.661 1.00 61.91 82 ILE A O 1
ATOM 653 N N . GLU A 1 83 ? 1.922 -11.795 -9.393 1.00 59.12 83 GLU A N 1
ATOM 654 C CA . GLU A 1 83 ? 2.530 -12.940 -8.717 1.00 59.12 83 GLU A CA 1
ATOM 655 C C . GLU A 1 83 ? 2.715 -14.106 -9.698 1.00 59.12 83 GLU A C 1
ATOM 657 O O . GLU A 1 83 ? 1.754 -14.774 -10.095 1.00 59.12 83 GLU A O 1
ATOM 662 N N . ARG A 1 84 ? 3.961 -14.405 -10.079 1.00 50.94 84 ARG A N 1
ATOM 663 C CA . ARG A 1 84 ? 4.270 -15.683 -10.723 1.00 50.94 84 ARG A CA 1
ATOM 664 C C . ARG A 1 84 ? 4.433 -16.731 -9.631 1.00 50.94 84 ARG A C 1
ATOM 666 O O . ARG A 1 84 ? 5.524 -16.920 -9.109 1.00 50.94 84 ARG A O 1
ATOM 673 N N . ARG A 1 85 ? 3.340 -17.409 -9.286 1.00 49.59 85 ARG A N 1
ATOM 674 C CA . ARG A 1 85 ? 3.394 -18.543 -8.357 1.00 49.59 85 ARG A CA 1
ATOM 675 C C . ARG A 1 85 ? 4.273 -19.638 -8.954 1.00 49.59 85 ARG A C 1
ATOM 677 O O . ARG A 1 85 ? 3.935 -20.196 -9.998 1.00 49.59 85 ARG A O 1
ATOM 684 N N . VAL A 1 86 ? 5.388 -19.939 -8.297 1.00 47.16 86 VAL A N 1
ATOM 685 C CA . VAL A 1 86 ? 6.118 -21.187 -8.523 1.00 47.16 86 VAL A CA 1
ATOM 686 C C . VAL A 1 86 ? 5.293 -22.270 -7.839 1.00 47.16 86 VAL A C 1
ATOM 688 O O . VAL A 1 86 ? 5.230 -22.339 -6.613 1.00 47.16 86 VAL A O 1
ATOM 691 N N . PHE A 1 87 ? 4.556 -23.049 -8.629 1.00 46.44 87 PHE A N 1
ATOM 692 C CA . PHE A 1 87 ? 3.735 -24.125 -8.088 1.00 46.44 87 PHE A CA 1
ATOM 693 C C . PHE A 1 87 ? 4.625 -25.250 -7.548 1.00 46.44 87 PHE A C 1
ATOM 695 O O . PHE A 1 87 ? 5.763 -25.431 -7.976 1.00 46.44 87 PHE A O 1
ATOM 702 N N . GLU A 1 88 ? 4.070 -26.023 -6.616 1.00 47.81 88 GLU A N 1
ATOM 703 C CA . GLU A 1 88 ? 4.690 -27.124 -5.860 1.00 47.81 88 GLU A CA 1
ATOM 704 C C . GLU A 1 88 ? 5.552 -28.093 -6.698 1.00 47.81 88 GLU A C 1
ATOM 706 O O . GLU A 1 88 ? 6.498 -28.687 -6.185 1.00 47.81 88 GLU A O 1
ATOM 711 N N . ASN A 1 89 ? 5.266 -28.206 -7.998 1.00 51.28 89 ASN A N 1
ATOM 712 C CA . ASN A 1 89 ? 5.891 -29.154 -8.921 1.00 51.28 89 ASN A CA 1
ATOM 713 C C . ASN A 1 89 ? 7.084 -28.580 -9.713 1.00 51.28 89 ASN A C 1
ATOM 715 O O . ASN A 1 89 ? 7.771 -29.343 -10.388 1.00 51.28 89 ASN A O 1
ATOM 719 N N . ASP A 1 90 ? 7.342 -27.270 -9.634 1.00 52.59 90 ASP A N 1
ATOM 720 C CA . ASP A 1 90 ? 8.395 -26.581 -10.404 1.00 52.59 90 ASP A CA 1
ATOM 721 C C . ASP A 1 90 ? 9.671 -26.322 -9.582 1.00 52.59 90 ASP A C 1
ATOM 723 O O . ASP A 1 90 ? 10.645 -25.742 -10.068 1.00 52.59 90 ASP A O 1
ATOM 727 N N . ASN A 1 91 ? 9.691 -26.756 -8.321 1.00 51.34 91 ASN A N 1
ATOM 728 C CA . ASN A 1 91 ? 10.774 -26.468 -7.393 1.00 51.34 91 ASN A CA 1
ATOM 729 C C . ASN A 1 91 ? 11.811 -27.603 -7.380 1.00 51.34 91 ASN A C 1
ATOM 731 O O . ASN A 1 91 ? 11.576 -28.674 -6.824 1.00 51.34 91 ASN A O 1
ATOM 735 N N . ILE A 1 92 ? 12.991 -27.354 -7.957 1.00 51.19 92 ILE A N 1
ATOM 736 C CA . ILE A 1 92 ? 14.070 -28.343 -8.174 1.00 51.19 92 ILE A CA 1
ATOM 737 C C . ILE A 1 92 ? 14.649 -28.925 -6.863 1.00 51.19 92 ILE A C 1
ATOM 739 O O . ILE A 1 92 ? 15.404 -29.895 -6.901 1.00 51.19 92 ILE A O 1
ATOM 743 N N . LEU A 1 93 ? 14.293 -28.392 -5.687 1.00 48.41 93 LEU A N 1
ATOM 744 C CA . LEU A 1 93 ? 14.891 -28.809 -4.412 1.00 48.41 93 LEU A CA 1
ATOM 745 C C . LEU A 1 93 ? 13.912 -29.088 -3.265 1.00 48.41 93 LEU A C 1
ATOM 747 O O . LEU A 1 93 ? 14.389 -29.418 -2.188 1.00 48.41 93 LEU A O 1
ATOM 751 N N . GLY A 1 94 ? 12.587 -28.968 -3.428 1.00 50.09 94 GLY A N 1
ATOM 752 C CA . GLY A 1 94 ? 11.615 -29.290 -2.358 1.00 50.09 94 GLY A CA 1
ATOM 753 C C . GLY A 1 94 ? 11.786 -28.527 -1.026 1.00 50.09 94 GLY A C 1
ATOM 754 O O . GLY A 1 94 ? 11.152 -28.877 -0.036 1.00 50.09 94 GLY A O 1
ATOM 755 N N . LEU A 1 95 ? 12.647 -27.501 -0.986 1.00 51.44 95 LEU A N 1
ATOM 756 C CA . LEU A 1 95 ? 13.103 -26.827 0.237 1.00 51.44 95 LEU A CA 1
ATOM 757 C C . LEU A 1 95 ? 12.669 -25.354 0.337 1.00 51.44 95 LEU A C 1
ATOM 759 O O . LEU A 1 95 ? 12.926 -24.727 1.362 1.00 51.44 95 LEU A O 1
ATOM 763 N N . MET A 1 96 ? 12.028 -24.783 -0.691 1.00 55.00 96 MET A N 1
ATOM 764 C CA . MET A 1 96 ? 11.710 -23.347 -0.738 1.00 55.00 96 MET A CA 1
ATOM 765 C C . MET A 1 96 ? 10.297 -23.089 -1.266 1.00 55.00 96 MET A C 1
ATOM 767 O O . MET A 1 96 ? 10.116 -22.678 -2.404 1.00 55.00 96 MET A O 1
ATOM 771 N N . GLN A 1 97 ? 9.282 -23.357 -0.444 1.00 60.38 97 GLN A N 1
ATOM 772 C CA . GLN A 1 97 ? 7.921 -22.891 -0.725 1.00 60.38 97 GLN A CA 1
ATOM 773 C C . GLN A 1 97 ? 7.863 -21.373 -0.494 1.00 60.38 97 GLN A C 1
ATOM 775 O O . GLN A 1 97 ? 7.971 -20.932 0.651 1.00 60.38 97 GLN A O 1
ATOM 780 N N . GLU A 1 98 ? 7.737 -20.590 -1.564 1.00 65.06 98 GLU A N 1
ATOM 781 C CA . GLU A 1 98 ? 7.493 -19.145 -1.482 1.00 65.06 98 GLU A CA 1
ATOM 782 C C . GLU A 1 98 ? 6.001 -18.904 -1.218 1.00 65.06 98 GLU A C 1
ATOM 784 O O . GLU A 1 98 ? 5.137 -19.392 -1.953 1.00 65.06 98 GLU A O 1
ATOM 789 N N . GLU A 1 99 ? 5.690 -18.185 -0.144 1.00 71.06 99 GLU A N 1
ATOM 790 C CA . GLU A 1 99 ? 4.328 -17.774 0.188 1.00 71.06 99 GLU A CA 1
ATOM 791 C C . GLU A 1 99 ? 4.002 -16.415 -0.445 1.00 71.06 99 GLU A C 1
ATOM 793 O O . GLU A 1 99 ? 4.888 -15.673 -0.859 1.00 71.06 99 GLU A O 1
ATOM 798 N N . LEU A 1 100 ? 2.720 -16.034 -0.501 1.00 73.81 100 LEU A N 1
ATOM 799 C CA . LEU A 1 100 ? 2.330 -14.704 -1.006 1.00 73.81 100 LEU A CA 1
ATOM 800 C C . LEU A 1 100 ? 2.989 -13.565 -0.214 1.00 73.81 100 LEU A C 1
ATOM 802 O O . LEU A 1 100 ? 3.317 -12.517 -0.761 1.00 73.81 100 LEU A O 1
ATOM 806 N N . SER A 1 101 ? 3.229 -13.812 1.069 1.00 77.25 101 SER A N 1
ATOM 807 C CA . SER A 1 101 ? 3.928 -12.940 2.008 1.00 77.25 101 SER A CA 1
ATOM 808 C C . SER A 1 101 ? 5.455 -12.906 1.813 1.00 77.25 101 SER A C 1
ATOM 810 O O . SER A 1 101 ? 6.146 -12.257 2.597 1.00 77.25 101 SER A O 1
ATOM 812 N N . ASP A 1 102 ? 5.991 -13.559 0.775 1.00 78.00 102 ASP A N 1
ATOM 813 C CA . ASP A 1 102 ? 7.392 -13.454 0.341 1.00 78.00 102 ASP A CA 1
ATOM 814 C C . ASP A 1 102 ? 7.576 -12.522 -0.875 1.00 78.00 102 ASP A C 1
ATOM 816 O O . ASP A 1 102 ? 8.706 -12.154 -1.208 1.00 78.00 102 ASP A O 1
ATOM 820 N N . PHE A 1 103 ? 6.488 -12.075 -1.512 1.00 80.88 103 PHE A N 1
ATOM 821 C CA . PHE A 1 103 ? 6.559 -11.237 -2.709 1.00 80.88 103 PHE A CA 1
ATOM 822 C C . PHE A 1 103 ? 6.597 -9.737 -2.389 1.00 80.88 103 PHE A C 1
ATOM 824 O O . PHE A 1 103 ? 5.820 -9.197 -1.600 1.00 80.88 103 PHE A O 1
ATOM 831 N N . TYR A 1 104 ? 7.480 -9.038 -3.094 1.00 87.56 104 TYR A N 1
ATOM 832 C CA . TYR A 1 104 ? 7.599 -7.585 -3.110 1.00 87.56 104 TYR A CA 1
ATOM 833 C C . TYR A 1 104 ? 8.032 -7.134 -4.512 1.00 87.56 104 TYR A C 1
ATOM 835 O O . TYR A 1 104 ? 8.342 -7.958 -5.367 1.00 87.56 104 TYR A O 1
ATOM 843 N N . ASN A 1 105 ? 8.040 -5.827 -4.756 1.00 90.06 105 ASN A N 1
ATOM 844 C CA . ASN A 1 105 ? 8.433 -5.228 -6.028 1.00 90.06 105 ASN A CA 1
ATOM 845 C C . ASN A 1 105 ? 9.855 -4.670 -5.878 1.00 90.06 105 ASN A C 1
ATOM 847 O O . ASN A 1 105 ? 10.063 -3.711 -5.125 1.00 90.06 105 ASN A O 1
ATOM 851 N N . ALA A 1 106 ? 10.838 -5.280 -6.535 1.00 90.56 106 ALA A N 1
ATOM 852 C CA . ALA A 1 106 ? 12.244 -4.900 -6.422 1.00 90.56 106 ALA A CA 1
ATOM 853 C C . ALA A 1 106 ? 12.595 -3.701 -7.319 1.00 90.56 106 ALA A C 1
ATOM 855 O O . ALA A 1 106 ? 11.894 -3.388 -8.279 1.00 90.56 106 ALA A O 1
ATOM 856 N N . LYS A 1 107 ? 13.706 -3.012 -7.020 1.00 91.69 107 LYS A N 1
ATOM 857 C CA . LYS A 1 107 ? 14.186 -1.879 -7.828 1.00 91.69 107 LYS A CA 1
ATOM 858 C C . LYS A 1 107 ? 14.354 -2.277 -9.297 1.00 91.69 107 LYS A C 1
ATOM 860 O O . LYS A 1 107 ? 15.022 -3.260 -9.596 1.00 91.69 107 LYS A O 1
ATOM 865 N N . GLY A 1 108 ? 13.833 -1.452 -10.200 1.00 89.25 108 GLY A N 1
ATOM 866 C CA . GLY A 1 108 ? 13.899 -1.672 -11.644 1.00 89.25 108 GLY A CA 1
ATOM 867 C C . GLY A 1 108 ? 12.832 -2.627 -12.181 1.00 89.25 108 GLY A C 1
ATOM 868 O O . GLY A 1 108 ? 12.715 -2.759 -13.394 1.00 89.25 108 GLY A O 1
ATOM 869 N N . GLU A 1 109 ? 12.024 -3.253 -11.321 1.00 89.50 109 GLU A N 1
ATOM 870 C CA . GLU A 1 109 ? 10.892 -4.057 -11.771 1.00 89.50 109 GLU A CA 1
ATOM 871 C C . GLU A 1 109 ? 9.700 -3.180 -12.152 1.00 89.50 109 GLU A C 1
ATOM 873 O O . GLU A 1 109 ? 9.447 -2.116 -11.574 1.00 89.50 109 GLU A O 1
ATOM 878 N N . GLN A 1 110 ? 8.947 -3.663 -13.136 1.00 90.25 110 GLN A N 1
ATOM 879 C CA . GLN A 1 110 ? 7.696 -3.066 -13.560 1.00 90.25 110 GLN A CA 1
ATOM 880 C C . GLN A 1 110 ? 6.576 -3.518 -12.619 1.00 90.25 110 GLN A C 1
ATOM 882 O O . GLN A 1 110 ? 6.159 -4.675 -12.652 1.00 90.25 110 GLN A O 1
ATOM 887 N N . ALA A 1 111 ? 6.055 -2.599 -11.812 1.00 91.38 111 ALA A N 1
ATOM 888 C CA . ALA A 1 111 ? 4.973 -2.883 -10.880 1.00 91.38 111 ALA A CA 1
ATOM 889 C C . ALA A 1 111 ? 3.602 -2.517 -11.463 1.00 91.38 111 ALA A C 1
ATOM 891 O O . ALA A 1 111 ? 3.473 -1.541 -12.218 1.00 91.38 111 ALA A O 1
ATOM 892 N N . ALA A 1 112 ? 2.561 -3.269 -11.086 1.00 91.44 112 ALA A N 1
ATOM 893 C CA . ALA A 1 112 ? 1.188 -2.873 -11.365 1.00 91.44 112 ALA A CA 1
ATOM 894 C C . ALA A 1 112 ? 0.749 -1.820 -10.342 1.00 91.44 112 ALA A C 1
ATOM 896 O O . ALA A 1 112 ? 0.946 -1.957 -9.135 1.00 91.44 112 ALA A O 1
ATOM 897 N N . ILE A 1 113 ? 0.161 -0.741 -10.851 1.00 93.44 113 ILE A N 1
ATOM 898 C CA . ILE A 1 113 ? -0.261 0.400 -10.049 1.00 93.44 113 ILE A CA 1
ATOM 899 C C . ILE A 1 113 ? -1.764 0.547 -10.189 1.00 93.44 113 ILE A C 1
ATOM 901 O O . ILE A 1 113 ? -2.277 0.580 -11.307 1.00 93.44 113 ILE A O 1
ATOM 905 N N . TYR A 1 114 ? -2.452 0.670 -9.063 1.00 92.44 114 TYR A N 1
ATOM 906 C CA . TYR A 1 114 ? -3.898 0.776 -9.002 1.00 92.44 114 TYR A CA 1
ATOM 907 C C . TYR A 1 114 ? -4.308 2.105 -8.384 1.00 92.44 114 TYR A C 1
ATOM 909 O O . TYR A 1 114 ? -3.816 2.518 -7.329 1.00 92.44 114 TYR A O 1
ATOM 917 N N . HIS A 1 115 ? -5.252 2.768 -9.038 1.00 91.50 115 HIS A N 1
ATOM 918 C CA . HIS A 1 115 ? -6.040 3.811 -8.416 1.00 91.50 115 HIS A CA 1
ATOM 919 C C . HIS A 1 115 ? -7.150 3.156 -7.581 1.00 91.50 115 HIS A C 1
ATOM 921 O O . HIS A 1 115 ? -7.797 2.203 -8.017 1.00 91.50 115 HIS A O 1
ATOM 927 N N . VAL A 1 116 ? -7.349 3.659 -6.360 1.00 90.38 116 VAL A N 1
ATOM 928 C CA . VAL A 1 116 ? -8.415 3.201 -5.456 1.00 90.38 116 VAL A CA 1
ATOM 929 C C . VAL A 1 116 ? -9.476 4.301 -5.372 1.00 90.38 116 VAL A C 1
ATOM 931 O O . VAL A 1 116 ? -9.336 5.197 -4.532 1.00 90.38 116 VAL A O 1
ATOM 934 N N . PRO A 1 117 ? -10.473 4.328 -6.274 1.00 89.75 117 PRO A N 1
ATOM 935 C CA . PRO A 1 117 ? -11.501 5.359 -6.251 1.00 89.75 117 PRO A CA 1
ATOM 936 C C . PRO A 1 117 ? -12.432 5.200 -5.044 1.00 89.75 117 PRO A C 1
ATOM 938 O O . PRO A 1 117 ? -12.496 4.142 -4.419 1.00 89.75 117 PRO A O 1
ATOM 941 N N . VAL A 1 118 ? -13.155 6.273 -4.719 1.00 90.88 118 VAL A N 1
ATOM 942 C CA . VAL A 1 118 ? -14.131 6.294 -3.618 1.00 90.88 118 VAL A CA 1
ATOM 943 C C . VAL A 1 118 ? -15.161 5.172 -3.796 1.00 90.88 118 VAL A C 1
ATOM 945 O O . VAL A 1 118 ? -15.633 4.924 -4.905 1.00 90.88 118 VAL A O 1
ATOM 948 N N . GLY A 1 119 ? -15.488 4.482 -2.703 1.00 88.62 119 GLY A N 1
ATOM 949 C CA . GLY A 1 119 ? -16.406 3.343 -2.672 1.00 88.62 119 GLY A CA 1
ATOM 950 C C . GLY A 1 119 ? -15.773 2.002 -3.058 1.00 88.62 119 GLY A C 1
ATOM 951 O O . GLY A 1 119 ? -16.451 0.976 -3.022 1.00 88.62 119 GLY A O 1
ATOM 952 N N . LYS A 1 120 ? -14.484 1.967 -3.429 1.00 89.94 120 LYS A N 1
ATOM 953 C CA . LYS A 1 120 ? -13.770 0.708 -3.683 1.00 89.94 120 LYS A CA 1
ATOM 954 C C . LYS A 1 120 ? -13.148 0.140 -2.425 1.00 89.94 120 LYS A C 1
ATOM 956 O O . LYS A 1 120 ? -12.662 0.873 -1.565 1.00 89.94 120 LYS A O 1
ATOM 961 N N . ARG A 1 121 ? -13.153 -1.191 -2.359 1.00 88.88 121 ARG A N 1
ATOM 962 C CA . ARG A 1 121 ? -12.689 -1.966 -1.211 1.00 88.88 121 ARG A CA 1
ATOM 963 C C . ARG A 1 121 ? -11.370 -2.656 -1.497 1.00 88.88 121 ARG A C 1
ATOM 965 O O . ARG A 1 121 ? -11.181 -3.234 -2.565 1.00 88.88 121 ARG A O 1
ATOM 972 N N . ILE A 1 122 ? -10.500 -2.634 -0.499 1.00 89.50 122 ILE A N 1
ATOM 973 C CA . ILE A 1 122 ? -9.238 -3.365 -0.468 1.00 89.50 122 ILE A CA 1
ATOM 974 C C . ILE A 1 122 ? -9.116 -4.092 0.870 1.00 89.50 122 ILE A C 1
ATOM 976 O O . ILE A 1 122 ? -9.649 -3.645 1.884 1.00 89.50 122 ILE A O 1
ATOM 980 N N . GLN A 1 123 ? -8.409 -5.214 0.877 1.00 89.69 123 GLN A N 1
ATOM 981 C CA . GLN A 1 123 ? -7.979 -5.885 2.099 1.00 89.69 123 GLN A CA 1
ATOM 982 C C . GLN A 1 123 ? -6.468 -5.769 2.207 1.00 89.69 123 GLN A C 1
ATOM 984 O O . GLN A 1 123 ? -5.771 -5.990 1.218 1.00 89.69 123 GLN A O 1
ATOM 989 N N . VAL A 1 124 ? -5.970 -5.429 3.392 1.00 90.38 124 VAL A N 1
ATOM 990 C CA . VAL A 1 124 ? -4.539 -5.204 3.624 1.00 90.38 124 VAL A CA 1
ATOM 991 C C . VAL A 1 124 ? -4.106 -5.844 4.935 1.00 90.38 124 VAL A C 1
ATOM 993 O O . VAL A 1 124 ? -4.831 -5.764 5.928 1.00 90.38 124 VAL A O 1
ATOM 996 N N . SER A 1 125 ? -2.924 -6.461 4.957 1.00 90.19 125 SER A N 1
ATOM 997 C CA . SER A 1 125 ? -2.353 -7.019 6.188 1.00 90.19 125 SER A CA 1
ATOM 998 C C . SER A 1 125 ? -1.495 -6.032 6.966 1.00 90.19 125 SER A C 1
ATOM 1000 O O . SER A 1 125 ? -1.297 -6.161 8.174 1.00 90.19 125 SER A O 1
ATOM 1002 N N . LYS A 1 126 ? -0.996 -4.999 6.287 1.00 90.81 126 LYS A N 1
ATOM 1003 C CA . LYS A 1 126 ? -0.076 -4.030 6.870 1.00 90.81 126 LYS A CA 1
ATOM 1004 C C . LYS A 1 126 ? -0.822 -2.870 7.513 1.00 90.81 126 LYS A C 1
ATOM 1006 O O . LYS A 1 126 ? -0.834 -1.753 6.996 1.00 90.81 126 LYS A O 1
ATOM 1011 N N . PHE A 1 127 ? -1.429 -3.140 8.661 1.00 93.44 127 PHE A N 1
ATOM 1012 C CA . PHE A 1 127 ? -2.122 -2.134 9.458 1.00 93.44 127 PHE A CA 1
ATOM 1013 C C . PHE A 1 127 ? -1.563 -2.021 10.883 1.00 93.44 127 PHE A C 1
ATOM 1015 O O . PHE A 1 127 ? -0.778 -2.850 11.347 1.00 93.44 127 PHE A O 1
ATOM 1022 N N . ALA A 1 128 ? -1.937 -0.944 11.564 1.00 94.56 128 ALA A N 1
ATOM 1023 C CA . ALA A 1 128 ? -1.695 -0.714 12.980 1.00 94.56 128 ALA A CA 1
ATOM 1024 C C . ALA A 1 128 ? -2.882 0.039 13.590 1.00 94.56 128 ALA A C 1
ATOM 1026 O O . ALA A 1 128 ? -3.579 0.784 12.900 1.00 94.56 128 ALA A O 1
ATOM 1027 N N . LEU A 1 129 ? -3.098 -0.136 14.890 1.00 94.62 129 LEU A N 1
ATOM 1028 C CA . LEU A 1 129 ? -4.023 0.708 15.641 1.00 94.62 129 LEU A CA 1
ATOM 1029 C C . LEU A 1 129 ? -3.328 2.026 15.981 1.00 94.62 129 LEU A C 1
ATOM 1031 O O . LEU A 1 129 ? -2.131 2.031 16.280 1.00 94.62 129 LEU A O 1
ATOM 1035 N N . CYS A 1 130 ? -4.061 3.137 15.927 1.00 94.38 130 CYS A N 1
ATOM 1036 C CA . CYS A 1 130 ? -3.530 4.419 16.363 1.00 94.38 130 CYS A CA 1
ATOM 1037 C C . CYS A 1 130 ? -3.105 4.331 17.834 1.00 94.38 130 CYS A C 1
ATOM 1039 O O . CYS A 1 130 ? -3.869 3.882 18.686 1.00 94.38 130 CYS A O 1
ATOM 1041 N N . ALA A 1 131 ? -1.877 4.759 18.113 1.00 92.31 131 ALA A N 1
ATOM 1042 C CA . ALA A 1 131 ? -1.299 4.814 19.453 1.00 92.31 131 ALA A CA 1
ATOM 1043 C C . ALA A 1 131 ? -0.924 6.254 19.852 1.00 92.31 131 ALA A C 1
ATOM 1045 O O . ALA A 1 131 ? -0.173 6.456 20.803 1.00 92.31 131 ALA A O 1
ATOM 1046 N N . GLU A 1 132 ? -1.392 7.253 19.095 1.00 89.25 132 GLU A N 1
ATOM 1047 C CA . GLU A 1 132 ? -1.169 8.663 19.412 1.00 89.25 132 GLU A CA 1
ATOM 1048 C C . GLU A 1 132 ? -1.970 9.042 20.658 1.00 89.25 132 GLU A C 1
ATOM 1050 O O . GLU A 1 132 ? -3.157 8.730 20.758 1.00 89.25 132 GLU A O 1
ATOM 1055 N N . THR A 1 133 ? -1.316 9.716 21.607 1.00 86.50 133 THR A N 1
ATOM 1056 C CA . THR A 1 133 ? -1.927 10.076 22.887 1.00 86.50 133 THR A CA 1
ATOM 1057 C C . THR A 1 133 ? -3.198 10.896 22.688 1.00 86.50 133 THR A C 1
ATOM 1059 O O . THR A 1 133 ? -3.167 11.961 22.072 1.00 86.50 133 THR A O 1
ATOM 1062 N N . GLY A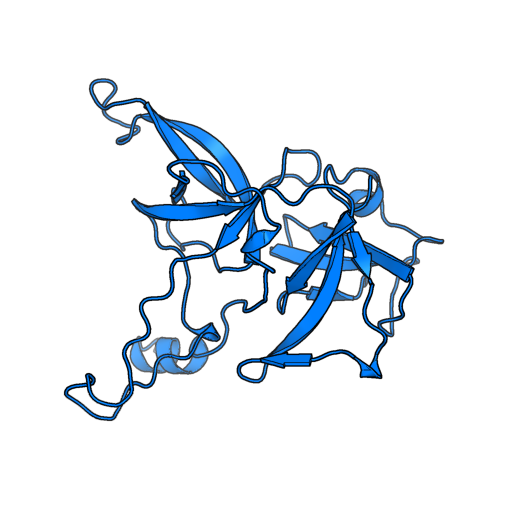 1 134 ? -4.312 10.432 23.246 1.00 85.88 134 GLY A N 1
ATOM 1063 C CA . GLY A 1 134 ? -5.627 11.045 23.076 1.00 85.88 134 GLY A CA 1
ATOM 1064 C C . GLY A 1 134 ? -6.381 10.614 21.814 1.00 85.88 134 GLY A C 1
ATOM 1065 O O . GLY A 1 134 ? -7.519 11.042 21.653 1.00 85.88 134 GLY A O 1
ATOM 1066 N N . SER A 1 135 ? -5.801 9.768 20.961 1.00 89.62 135 SER A N 1
ATOM 1067 C CA . SER A 1 135 ? -6.412 9.202 19.745 1.00 89.62 135 SER A CA 1
ATOM 1068 C C . SER A 1 135 ? -6.274 7.671 19.692 1.00 89.62 135 SER A C 1
ATOM 1070 O O . SER A 1 135 ? -6.378 7.064 18.625 1.00 89.62 135 SER A O 1
ATOM 1072 N N . GLU A 1 136 ? -5.997 7.037 20.834 1.00 93.50 136 GLU A N 1
ATOM 1073 C CA . GLU A 1 136 ? -5.660 5.620 20.916 1.00 93.50 136 GLU A CA 1
ATOM 1074 C C . GLU A 1 136 ? -6.837 4.722 20.521 1.00 93.50 136 GLU A C 1
ATOM 1076 O O . GLU A 1 136 ? -7.970 4.904 20.973 1.00 93.50 136 GLU A O 1
ATOM 1081 N N . VAL A 1 137 ? -6.544 3.691 19.730 1.00 92.50 137 VAL A N 1
ATOM 1082 C CA . VAL A 1 137 ? -7.501 2.660 19.322 1.00 92.50 137 VAL A CA 1
ATOM 1083 C C . VAL A 1 137 ? -7.082 1.324 19.928 1.00 92.50 137 VAL A C 1
ATOM 1085 O O . VAL A 1 137 ? -5.942 0.891 19.783 1.00 92.50 137 VAL A O 1
ATOM 1088 N N . THR A 1 138 ? -8.009 0.645 20.605 1.00 90.12 138 THR A N 1
ATOM 1089 C CA . THR A 1 138 ? -7.749 -0.639 21.286 1.00 90.12 138 THR A CA 1
ATOM 1090 C C . THR A 1 138 ? -8.366 -1.843 20.582 1.00 90.12 138 THR A C 1
ATOM 1092 O O . THR A 1 138 ? -7.950 -2.973 20.827 1.00 90.12 138 THR A O 1
ATOM 1095 N N . ALA A 1 139 ? -9.339 -1.618 19.701 1.00 88.25 139 ALA A N 1
ATOM 1096 C CA . ALA A 1 139 ? -10.018 -2.657 18.942 1.00 88.25 139 ALA A CA 1
ATOM 1097 C C . ALA A 1 139 ? -10.444 -2.125 17.573 1.00 88.25 139 ALA A C 1
ATOM 1099 O O . ALA A 1 139 ? -10.708 -0.936 17.421 1.00 88.25 139 ALA A O 1
ATOM 1100 N N . ILE A 1 140 ? -10.531 -3.019 16.589 1.00 89.00 140 ILE A N 1
ATOM 1101 C CA . ILE A 1 140 ? -11.025 -2.700 15.248 1.00 89.00 140 ILE A CA 1
ATOM 1102 C C . ILE A 1 140 ? -12.541 -2.861 15.241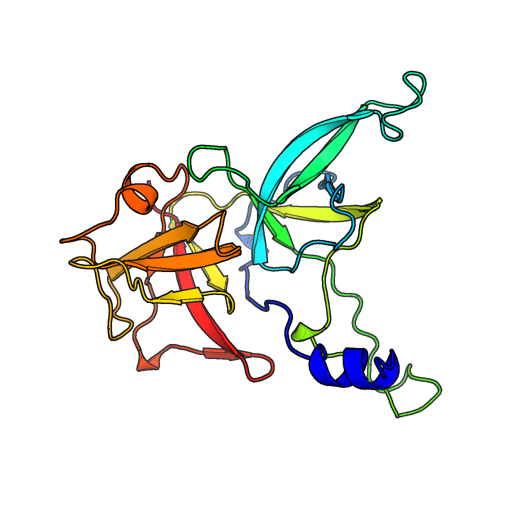 1.00 89.00 140 ILE A C 1
ATOM 1104 O O . ILE A 1 140 ? -13.057 -3.931 15.565 1.00 89.00 140 ILE A O 1
ATOM 1108 N N . VAL A 1 141 ? -13.244 -1.801 14.852 1.00 89.19 141 VAL A N 1
ATOM 1109 C CA . VAL A 1 141 ? -14.704 -1.784 14.725 1.00 89.19 141 VAL A CA 1
ATOM 1110 C C . VAL A 1 141 ? -15.070 -1.200 13.365 1.00 89.19 141 VAL A C 1
ATOM 1112 O O . VAL A 1 141 ? -14.396 -0.293 12.866 1.00 89.19 141 VAL A O 1
ATOM 1115 N N . ASN A 1 142 ? -16.145 -1.710 12.765 1.00 91.44 142 ASN A N 1
ATOM 1116 C CA . ASN A 1 142 ? -16.693 -1.152 11.537 1.00 91.44 142 ASN A CA 1
ATOM 1117 C C . ASN A 1 142 ? -17.035 0.338 11.721 1.00 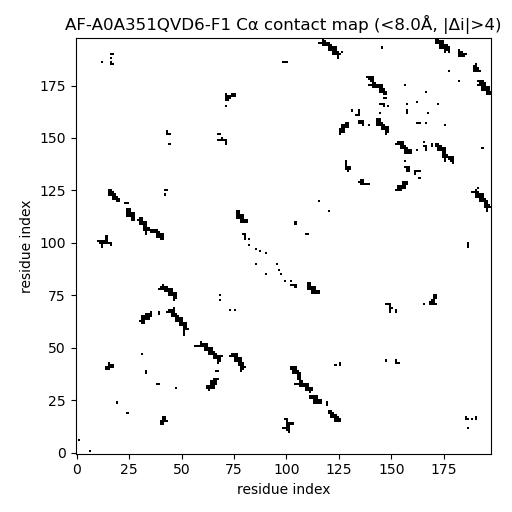91.44 142 ASN A C 1
ATOM 1119 O O . ASN A 1 142 ? -17.534 0.753 12.768 1.00 91.44 142 ASN A O 1
ATOM 1123 N N . GLY A 1 143 ? -16.729 1.145 10.705 1.00 91.69 143 GLY A N 1
ATOM 1124 C CA . GLY A 1 143 ? -16.954 2.590 10.715 1.00 91.69 143 GLY A CA 1
ATOM 1125 C C . GLY A 1 143 ? -15.783 3.422 11.248 1.00 91.69 143 GLY A C 1
ATOM 1126 O O . GLY A 1 143 ? -15.839 4.648 11.168 1.00 91.69 143 GLY A O 1
ATOM 1127 N N . MET A 1 144 ? -14.710 2.801 11.752 1.00 94.06 144 MET A N 1
ATOM 1128 C CA . MET A 1 144 ? -13.479 3.520 12.103 1.00 94.06 144 MET A CA 1
ATOM 1129 C C . MET A 1 144 ? -12.794 4.113 10.868 1.00 94.06 144 MET A C 1
ATOM 1131 O O . MET A 1 144 ? -12.922 3.591 9.762 1.00 94.06 144 MET A O 1
ATOM 1135 N N . GLY A 1 145 ? -12.039 5.194 11.054 1.00 95.44 145 GLY A N 1
ATOM 1136 C CA . GLY A 1 145 ? -11.237 5.781 9.985 1.00 95.44 145 GLY A CA 1
ATOM 1137 C C . GLY A 1 145 ? -9.942 5.009 9.776 1.00 95.44 145 GLY A C 1
ATOM 1138 O O . GLY A 1 145 ? -9.441 4.354 10.687 1.00 95.44 145 GLY A O 1
ATOM 1139 N N . ALA A 1 146 ? -9.355 5.119 8.592 1.00 96.12 146 ALA A N 1
ATOM 1140 C CA . ALA A 1 146 ? -7.988 4.696 8.346 1.00 96.12 146 ALA A CA 1
ATOM 1141 C C . ALA A 1 146 ? -7.296 5.591 7.312 1.00 96.12 146 ALA A C 1
ATOM 1143 O O . ALA A 1 146 ? -7.929 6.157 6.421 1.00 96.12 146 ALA A O 1
ATOM 1144 N N . TYR A 1 147 ? -5.978 5.715 7.425 1.00 96.19 147 TYR A N 1
ATOM 1145 C CA . TYR A 1 147 ? -5.127 6.384 6.439 1.00 96.19 147 TYR A CA 1
ATOM 1146 C C . TYR A 1 147 ? -3.801 5.636 6.318 1.00 96.19 147 TYR A C 1
ATOM 1148 O O . TYR A 1 147 ? -3.419 4.908 7.232 1.00 96.19 147 TYR A O 1
ATOM 1156 N N . PHE A 1 148 ? -3.088 5.796 5.205 1.00 96.44 148 PHE A N 1
ATOM 1157 C CA . PHE A 1 148 ? -1.741 5.244 5.089 1.00 96.44 148 PHE A CA 1
ATOM 1158 C C . PHE A 1 148 ? -0.719 6.223 5.673 1.00 96.44 148 PHE A C 1
ATOM 1160 O O . PHE A 1 148 ? -0.585 7.349 5.193 1.00 96.44 148 PHE A O 1
ATOM 1167 N N . ASP A 1 149 ? 0.004 5.799 6.705 1.00 95.56 149 ASP A N 1
ATOM 1168 C CA . ASP A 1 149 ? 1.064 6.591 7.316 1.00 95.56 149 ASP A CA 1
ATOM 1169 C C . ASP A 1 149 ? 2.391 6.348 6.587 1.00 95.56 149 ASP A C 1
ATOM 1171 O O . ASP A 1 149 ? 2.925 5.238 6.588 1.00 95.56 149 ASP A O 1
ATOM 1175 N N . ALA A 1 150 ? 2.920 7.400 5.959 1.00 93.12 150 ALA A N 1
ATOM 1176 C CA . ALA A 1 150 ? 4.162 7.363 5.187 1.00 93.12 150 ALA A CA 1
ATOM 1177 C C . ALA A 1 150 ? 5.388 6.962 6.028 1.00 93.12 150 ALA A C 1
ATOM 1179 O O . ALA A 1 150 ? 6.289 6.291 5.525 1.00 93.12 150 ALA A O 1
ATOM 1180 N N . THR A 1 151 ? 5.415 7.337 7.311 1.00 92.19 151 THR A N 1
ATOM 1181 C CA . THR A 1 151 ? 6.547 7.067 8.210 1.00 92.19 151 THR A CA 1
ATOM 1182 C C . THR A 1 151 ? 6.530 5.621 8.681 1.00 92.19 151 THR A C 1
ATOM 1184 O O . THR A 1 151 ? 7.558 4.945 8.673 1.00 92.19 151 THR A O 1
ATOM 1187 N N . LEU A 1 152 ? 5.356 5.126 9.080 1.00 92.25 152 LEU A N 1
ATOM 1188 C CA . LEU A 1 152 ? 5.195 3.740 9.522 1.00 92.25 152 LEU A CA 1
ATOM 1189 C C . LEU A 1 152 ? 5.162 2.755 8.347 1.00 92.25 152 LEU A C 1
ATOM 1191 O O . LEU A 1 152 ? 5.455 1.571 8.523 1.00 92.25 152 LEU A O 1
ATOM 1195 N N . GLY A 1 153 ? 4.780 3.225 7.159 1.00 92.81 153 GLY A N 1
ATOM 1196 C CA . GLY A 1 153 ? 4.532 2.387 5.993 1.00 92.81 153 GLY A CA 1
ATOM 1197 C C . GLY A 1 153 ? 3.362 1.425 6.207 1.00 92.81 153 GLY A C 1
ATOM 1198 O O . GLY A 1 153 ? 3.421 0.293 5.728 1.00 92.81 153 GLY A O 1
ATOM 1199 N N . LYS A 1 154 ? 2.345 1.832 6.978 1.00 94.81 154 LYS A N 1
ATOM 1200 C CA . LYS A 1 154 ? 1.178 1.012 7.343 1.00 94.81 154 LYS A CA 1
ATOM 1201 C C . LYS A 1 154 ? -0.114 1.815 7.243 1.00 94.81 154 LYS A C 1
ATOM 1203 O O . LYS A 1 154 ? -0.102 3.034 7.393 1.00 94.81 154 LYS A O 1
ATOM 1208 N N . PHE A 1 155 ? -1.235 1.118 7.095 1.00 95.50 155 PHE A N 1
ATOM 1209 C CA . PHE A 1 155 ? -2.553 1.704 7.324 1.00 95.50 155 PHE A CA 1
ATOM 1210 C C . PHE A 1 155 ? -2.800 1.859 8.827 1.00 95.50 155 PHE A C 1
ATOM 1212 O O . PHE A 1 155 ? -2.800 0.876 9.563 1.00 95.50 155 PHE A O 1
ATOM 1219 N N . VAL A 1 156 ? -2.998 3.083 9.297 1.00 96.75 156 VAL A N 1
ATOM 1220 C CA . VAL A 1 156 ? -3.297 3.371 10.701 1.00 96.75 156 VAL A CA 1
ATOM 1221 C C . VAL A 1 156 ? -4.801 3.516 10.860 1.00 96.75 156 VAL A C 1
ATOM 1223 O O . VAL A 1 156 ? -5.410 4.362 10.207 1.00 96.75 156 VAL A O 1
ATOM 1226 N N . ILE A 1 157 ? -5.385 2.691 11.725 1.00 95.69 157 ILE A N 1
ATOM 1227 C CA . ILE A 1 157 ? -6.807 2.717 12.079 1.00 95.69 157 ILE A CA 1
ATOM 1228 C C . ILE A 1 157 ? -7.012 3.726 13.207 1.00 95.69 157 ILE A C 1
ATOM 1230 O O . ILE A 1 157 ? -6.305 3.675 14.213 1.00 95.69 157 ILE A O 1
ATOM 1234 N N . VAL A 1 158 ? -7.973 4.631 13.042 1.00 95.94 158 VAL A N 1
ATOM 1235 C CA . VAL A 1 158 ? -8.219 5.779 13.921 1.00 95.94 158 VAL A CA 1
ATOM 1236 C C . VAL A 1 158 ? -9.683 5.852 14.355 1.00 95.94 158 VAL A C 1
ATOM 1238 O O . VAL A 1 158 ? -10.600 5.506 13.605 1.00 95.94 158 VAL A O 1
ATOM 1241 N N . ASP A 1 159 ? -9.908 6.376 15.557 1.00 93.94 159 ASP A N 1
ATOM 1242 C CA . ASP A 1 159 ? -11.227 6.838 15.982 1.00 93.94 159 ASP A CA 1
ATOM 1243 C C . ASP A 1 159 ? -11.522 8.189 15.312 1.00 93.94 159 ASP A C 1
ATOM 1245 O O . ASP A 1 159 ? -10.792 9.165 15.495 1.00 93.94 159 ASP A O 1
ATOM 1249 N N . LEU A 1 160 ? -12.602 8.259 14.531 1.00 91.75 160 LEU A N 1
ATOM 1250 C CA . LEU A 1 160 ? -12.994 9.474 13.811 1.00 91.75 160 LEU A CA 1
ATOM 1251 C C . LEU A 1 160 ? -13.334 10.644 14.743 1.00 91.75 160 LEU A C 1
ATOM 1253 O O . LEU A 1 160 ? -13.206 11.798 14.341 1.00 91.75 160 LEU A O 1
ATOM 1257 N N . THR A 1 161 ? -13.752 10.369 15.981 1.00 91.00 161 THR A N 1
ATOM 1258 C CA . THR A 1 161 ? -14.072 11.410 16.969 1.00 91.00 161 THR A CA 1
ATOM 1259 C C . THR A 1 161 ? -12.826 12.093 17.530 1.00 91.00 161 THR A C 1
ATOM 1261 O O . THR A 1 161 ? -12.915 13.201 18.060 1.00 91.00 161 THR A O 1
ATOM 1264 N N . LYS A 1 162 ? -11.663 11.450 17.386 1.00 90.44 162 LYS A N 1
ATOM 1265 C CA . LYS A 1 162 ? -10.354 11.914 17.855 1.00 90.44 162 LYS A CA 1
ATOM 1266 C C . LYS A 1 162 ? -9.310 11.698 16.765 1.00 90.44 162 LYS A C 1
ATOM 1268 O O . LYS A 1 162 ? -8.249 11.137 16.999 1.00 90.44 162 LYS A O 1
ATOM 1273 N N . ALA A 1 163 ? -9.650 12.064 15.534 1.00 90.00 163 ALA A N 1
ATOM 1274 C CA . ALA A 1 163 ? -8.793 11.753 14.406 1.00 90.00 163 ALA A CA 1
ATOM 1275 C C . ALA A 1 163 ? -7.474 12.554 14.467 1.00 90.00 163 ALA A C 1
ATOM 1277 O O . ALA A 1 163 ? -7.515 13.778 14.631 1.00 90.00 163 ALA A O 1
ATOM 1278 N N . PRO A 1 164 ? -6.310 11.908 14.275 1.00 91.69 164 PRO A N 1
ATOM 1279 C CA . PRO A 1 164 ? -5.025 12.592 14.300 1.00 91.69 164 PRO A CA 1
ATOM 1280 C C . PRO A 1 164 ? -4.855 13.529 13.097 1.00 91.69 164 PRO A C 1
ATOM 1282 O O . PRO A 1 164 ? -5.530 13.416 12.064 1.00 91.69 164 PRO A O 1
ATOM 1285 N N . THR A 1 165 ? -3.894 14.449 13.198 1.00 91.31 165 THR A N 1
ATOM 1286 C CA . THR A 1 165 ? -3.621 15.443 12.142 1.00 91.31 165 THR A CA 1
ATOM 1287 C C . THR A 1 165 ? -3.277 14.774 10.807 1.00 91.31 165 THR A C 1
ATOM 1289 O O . THR A 1 165 ? -3.771 15.189 9.757 1.00 91.31 165 THR A O 1
ATOM 1292 N N . ASN A 1 166 ? -2.494 13.691 10.841 1.00 91.19 166 ASN A N 1
ATOM 1293 C CA . ASN A 1 166 ? -2.107 12.946 9.640 1.00 91.19 166 ASN A CA 1
ATOM 1294 C C . ASN A 1 166 ? -3.309 12.315 8.930 1.00 91.19 166 ASN A C 1
ATOM 1296 O O . ASN A 1 166 ? -3.365 12.352 7.702 1.00 91.19 166 ASN A O 1
ATOM 1300 N N . TYR A 1 167 ? -4.293 11.801 9.678 1.00 93.94 167 TYR A N 1
ATOM 1301 C CA . TYR A 1 167 ? -5.541 11.322 9.084 1.00 93.94 167 TYR A CA 1
ATOM 1302 C C . TYR A 1 167 ? -6.261 12.467 8.372 1.00 93.94 167 TYR A C 1
ATOM 1304 O O . TYR A 1 167 ? -6.611 12.345 7.202 1.00 93.94 167 TYR A O 1
ATOM 1312 N N . THR A 1 168 ? -6.433 13.602 9.055 1.00 92.75 168 THR A N 1
ATOM 1313 C CA . THR A 1 168 ? -7.168 14.763 8.528 1.00 92.75 168 THR A CA 1
ATOM 1314 C C . THR A 1 168 ? -6.559 15.287 7.226 1.00 92.75 168 THR A C 1
ATOM 1316 O O . THR A 1 168 ? -7.296 15.563 6.275 1.00 92.75 168 THR A O 1
ATOM 1319 N N . ASN A 1 169 ? -5.227 15.348 7.167 1.00 93.81 169 ASN A N 1
ATOM 1320 C CA . ASN A 1 169 ? -4.464 15.853 6.026 1.00 93.81 169 ASN A CA 1
ATOM 1321 C C . ASN A 1 169 ? -4.211 14.810 4.930 1.00 93.81 169 ASN A C 1
ATOM 1323 O O . ASN A 1 169 ? -3.691 15.161 3.871 1.00 93.81 169 ASN A O 1
ATOM 1327 N N . SER A 1 170 ? -4.542 13.537 5.161 1.00 94.88 170 SER A N 1
ATOM 1328 C CA . SER A 1 170 ? -4.286 12.496 4.171 1.00 94.88 170 SER A CA 1
ATOM 1329 C C . SER A 1 170 ? -5.090 12.744 2.895 1.00 94.88 170 SER A C 1
ATOM 1331 O O . SER A 1 170 ? -6.297 12.987 2.943 1.00 94.88 170 SER A O 1
ATOM 1333 N N . SER A 1 171 ? -4.420 12.643 1.748 1.00 94.75 171 SER A N 1
ATOM 1334 C CA . SER A 1 171 ? -5.018 12.775 0.415 1.00 94.75 171 SER A CA 1
ATOM 1335 C C . SER A 1 171 ? -5.951 11.622 0.055 1.00 94.75 171 SER A C 1
ATOM 1337 O O . SER A 1 171 ? -6.745 11.735 -0.878 1.00 94.75 171 SER A O 1
ATOM 1339 N N . LYS A 1 172 ? -5.833 10.494 0.764 1.00 94.69 172 LYS A N 1
ATOM 1340 C CA . LYS A 1 172 ? -6.675 9.320 0.584 1.00 94.69 172 LYS A CA 1
ATOM 1341 C C . LYS A 1 172 ? -6.984 8.713 1.944 1.00 94.69 172 LYS A C 1
ATOM 1343 O O . LYS A 1 172 ? -6.088 8.280 2.666 1.00 94.69 172 LYS A O 1
ATOM 1348 N N . LYS A 1 173 ? -8.270 8.696 2.273 1.00 96.00 173 LYS A N 1
ATOM 1349 C CA . LYS A 1 173 ? -8.805 8.174 3.527 1.00 96.00 173 LYS A CA 1
ATOM 1350 C C . LYS A 1 173 ? -9.612 6.920 3.253 1.00 96.00 173 LYS A C 1
ATOM 1352 O O . LYS A 1 173 ? -10.096 6.689 2.143 1.00 96.00 173 LYS A O 1
ATOM 1357 N N . PHE A 1 174 ? -9.760 6.124 4.293 1.00 95.50 174 PHE A N 1
ATOM 1358 C CA . PHE A 1 174 ? -10.499 4.882 4.261 1.00 95.50 174 PHE A CA 1
ATOM 1359 C C . PHE A 1 174 ? -11.425 4.801 5.464 1.00 95.50 174 PHE A C 1
ATOM 1361 O O . PHE A 1 174 ? -11.165 5.405 6.505 1.00 95.50 174 PHE A O 1
ATOM 1368 N N . VAL A 1 175 ? -12.482 4.017 5.322 1.00 95.19 175 VAL A N 1
ATOM 1369 C CA . VAL A 1 175 ? -13.292 3.538 6.435 1.00 95.19 175 VAL A CA 1
ATOM 1370 C C . VAL A 1 175 ? -13.080 2.038 6.586 1.00 95.19 175 VAL A C 1
ATOM 1372 O O . VAL A 1 175 ? -12.972 1.304 5.601 1.00 95.19 175 VAL A O 1
ATOM 1375 N N . VAL A 1 176 ? -12.995 1.576 7.826 1.00 93.19 176 VAL A N 1
ATOM 1376 C CA . VAL A 1 176 ? -12.961 0.155 8.149 1.00 93.19 176 VAL A CA 1
ATOM 1377 C C . VAL A 1 176 ? -14.341 -0.427 7.866 1.00 93.19 176 VAL A C 1
ATOM 1379 O O . VAL A 1 176 ? -15.331 -0.027 8.477 1.00 93.19 176 VAL A O 1
ATOM 1382 N N . VAL A 1 177 ? -14.399 -1.385 6.944 1.00 87.62 177 VAL A N 1
ATOM 1383 C CA . VAL A 1 177 ? -15.640 -2.087 6.576 1.00 87.62 177 VAL A CA 1
ATOM 1384 C C . VAL A 1 177 ? -15.736 -3.490 7.162 1.00 87.62 177 VAL A C 1
ATOM 1386 O O . VAL A 1 177 ? -16.778 -4.122 7.027 1.00 87.62 177 VAL A O 1
ATOM 1389 N N . ALA A 1 178 ? -14.687 -3.962 7.835 1.00 71.56 178 ALA A N 1
ATOM 1390 C CA . ALA A 1 178 ? -14.702 -5.222 8.570 1.00 71.56 178 ALA A CA 1
ATOM 1391 C C . ALA A 1 178 ? -15.156 -5.010 10.025 1.00 71.56 178 ALA A C 1
ATOM 1393 O O . ALA A 1 178 ? -14.713 -4.075 10.692 1.00 71.56 178 ALA A O 1
ATOM 1394 N N . ASN A 1 179 ? -16.001 -5.899 10.539 1.00 59.62 179 ASN A N 1
ATOM 1395 C CA . ASN A 1 179 ? -16.140 -6.106 11.981 1.00 59.62 179 ASN A CA 1
ATOM 1396 C C . ASN A 1 179 ? -14.952 -6.927 12.515 1.00 59.62 179 ASN A C 1
ATOM 1398 O O . ASN A 1 179 ? -14.306 -7.641 11.753 1.00 59.62 179 ASN A O 1
ATOM 1402 N N . GLY A 1 180 ? -14.654 -6.858 13.819 1.00 54.97 180 GLY A N 1
ATOM 1403 C CA . GLY A 1 180 ? -13.542 -7.614 14.424 1.00 54.97 180 GLY A CA 1
ATOM 1404 C C . GLY A 1 180 ? -13.584 -9.128 14.145 1.00 54.97 180 GLY A C 1
ATOM 1405 O O . GLY A 1 180 ? -12.535 -9.747 13.993 1.00 54.97 180 GLY A O 1
ATOM 1406 N N . ASP A 1 181 ? -14.786 -9.691 13.977 1.00 55.38 181 ASP A N 1
ATOM 1407 C CA . ASP A 1 181 ? -15.023 -11.101 13.626 1.00 55.38 181 ASP A CA 1
ATOM 1408 C C . ASP A 1 181 ? -14.858 -11.410 12.121 1.00 55.38 181 ASP A C 1
ATOM 1410 O O . ASP A 1 181 ? -14.822 -12.570 11.715 1.00 55.38 181 ASP A O 1
ATOM 1414 N N . GLU A 1 182 ? -14.749 -10.380 11.279 1.00 62.12 182 GLU A N 1
ATOM 1415 C CA . GLU A 1 182 ? -14.587 -10.461 9.817 1.00 62.12 182 GLU A CA 1
ATOM 1416 C C . GLU A 1 182 ? -13.135 -10.214 9.377 1.00 62.12 182 GLU A C 1
ATOM 1418 O O . GLU A 1 182 ? -12.844 -10.129 8.179 1.00 62.12 182 GLU A O 1
ATOM 1423 N N . ILE A 1 183 ? -12.208 -10.097 10.335 1.00 71.31 183 ILE A N 1
ATOM 1424 C CA . ILE A 1 183 ? -10.772 -10.019 10.062 1.00 71.31 183 ILE A CA 1
ATOM 1425 C C . ILE A 1 183 ? -10.329 -11.374 9.506 1.00 71.31 183 ILE A C 1
ATOM 1427 O O . ILE A 1 183 ? -10.124 -12.349 10.231 1.00 71.31 183 ILE A O 1
ATOM 1431 N N . ALA A 1 184 ? -10.199 -11.434 8.184 1.00 74.31 184 ALA A N 1
ATOM 1432 C CA . ALA A 1 184 ? -9.705 -12.612 7.494 1.00 74.31 184 ALA A CA 1
ATOM 1433 C C . ALA A 1 184 ? -8.222 -12.841 7.822 1.00 74.31 184 ALA A C 1
ATOM 1435 O O . ALA A 1 184 ? -7.501 -11.929 8.219 1.00 74.31 184 ALA A O 1
ATOM 1436 N N . THR A 1 185 ? -7.752 -14.070 7.635 1.00 81.25 185 THR A N 1
ATOM 1437 C CA . THR A 1 185 ? -6.325 -14.396 7.715 1.00 81.25 185 THR A CA 1
ATOM 1438 C C . THR A 1 185 ? -5.862 -14.920 6.363 1.00 81.25 185 THR A C 1
ATOM 1440 O O . THR A 1 185 ? -6.522 -15.777 5.777 1.00 81.25 185 THR A O 1
ATOM 1443 N N . LEU A 1 186 ? -4.730 -14.421 5.871 1.00 77.94 186 LEU A N 1
ATOM 1444 C CA . LEU A 1 186 ? -4.085 -14.872 4.638 1.00 77.94 186 LEU A CA 1
ATOM 1445 C C . LEU A 1 186 ? -2.590 -15.048 4.903 1.00 77.94 186 LEU A C 1
ATOM 1447 O O . LEU A 1 186 ? -1.962 -14.143 5.443 1.00 77.94 186 LEU A O 1
ATOM 1451 N N . CYS A 1 187 ? -2.030 -16.214 4.567 1.00 76.81 187 CYS A N 1
ATOM 1452 C CA . CYS A 1 187 ? -0.620 -16.545 4.841 1.00 76.81 187 CYS A CA 1
ATOM 1453 C C . CYS A 1 187 ? -0.209 -16.263 6.304 1.00 76.81 187 CYS A C 1
ATOM 1455 O O . CYS A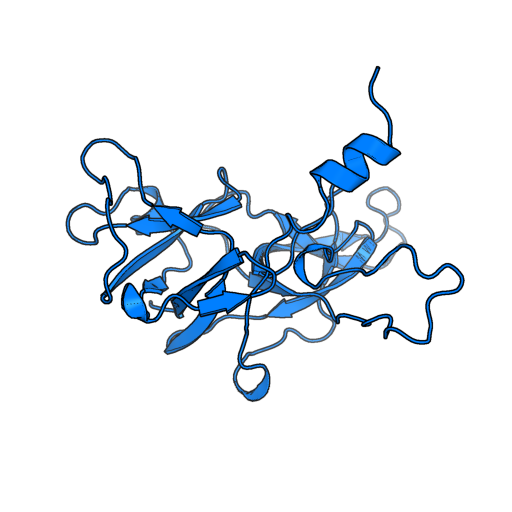 1 187 ? 0.842 -15.695 6.574 1.00 76.81 187 CYS A O 1
ATOM 1457 N N . GLY A 1 188 ? -1.094 -16.581 7.260 1.00 76.56 188 GLY A N 1
ATOM 1458 C CA . GLY A 1 188 ? -0.862 -16.346 8.692 1.00 76.56 188 GLY A CA 1
ATOM 1459 C C . GLY A 1 188 ? -0.935 -14.880 9.147 1.00 76.56 188 GLY A C 1
ATOM 1460 O O . GLY A 1 188 ? -0.784 -14.618 10.338 1.00 76.56 188 GLY A O 1
ATOM 1461 N N . GLN A 1 189 ? -1.205 -13.932 8.244 1.00 83.50 189 GLN A N 1
ATOM 1462 C CA . GLN A 1 189 ? -1.356 -12.511 8.556 1.00 83.50 189 GLN A CA 1
ATOM 1463 C C . GLN A 1 189 ? -2.835 -12.107 8.605 1.00 83.50 189 GLN A C 1
ATOM 1465 O O . GLN A 1 189 ? -3.628 -12.504 7.749 1.00 83.50 189 GLN A O 1
ATOM 1470 N N . GLN A 1 190 ? -3.208 -11.292 9.594 1.00 89.31 190 GLN A N 1
ATOM 1471 C CA . GLN A 1 190 ? -4.545 -10.698 9.683 1.00 89.31 190 GLN A CA 1
ATOM 1472 C C . GLN A 1 190 ? -4.765 -9.690 8.553 1.00 89.31 190 GLN A C 1
ATOM 1474 O O . GLN A 1 190 ? -3.845 -8.962 8.198 1.00 89.31 190 GLN A O 1
ATOM 1479 N N . LEU A 1 191 ? -5.986 -9.616 8.030 1.00 88.62 191 LEU A N 1
ATOM 1480 C CA . LEU A 1 191 ? -6.404 -8.691 6.983 1.00 88.62 191 LEU A CA 1
ATOM 1481 C C . LEU A 1 191 ? -7.523 -7.783 7.484 1.00 88.62 191 LEU A C 1
ATOM 1483 O O . LEU A 1 191 ? -8.560 -8.266 7.938 1.00 88.62 191 LEU A O 1
ATOM 1487 N N . VAL A 1 192 ? -7.358 -6.471 7.316 1.00 90.50 192 VAL A N 1
ATOM 1488 C CA . VAL A 1 192 ? -8.436 -5.501 7.541 1.00 90.50 192 VAL A CA 1
ATOM 1489 C C . VAL A 1 192 ? -9.054 -5.079 6.210 1.00 90.50 192 VAL A C 1
ATOM 1491 O O . VAL A 1 192 ? -8.347 -4.763 5.252 1.00 90.50 192 VAL A O 1
ATOM 1494 N N . GLY A 1 193 ? -10.387 -5.094 6.146 1.00 90.94 193 GLY A N 1
ATOM 1495 C CA . GLY A 1 193 ? -11.148 -4.569 5.015 1.00 90.94 193 GLY A CA 1
ATOM 1496 C C . GLY A 1 193 ? -11.299 -3.054 5.115 1.00 90.94 193 GLY A C 1
ATOM 1497 O O . GLY A 1 193 ? -11.824 -2.548 6.108 1.00 90.94 193 GLY A O 1
ATOM 1498 N N . LEU A 1 194 ? -10.869 -2.345 4.076 1.00 92.62 194 LEU A N 1
ATOM 1499 C CA . LEU A 1 194 ? -10.899 -0.891 3.970 1.00 92.62 194 LEU A CA 1
ATOM 1500 C C . LEU A 1 194 ? -11.687 -0.473 2.729 1.00 92.62 194 LEU A C 1
ATOM 1502 O O . LEU A 1 194 ? -11.480 -1.025 1.651 1.00 92.62 194 LEU A O 1
ATOM 1506 N N . GLU A 1 195 ? -12.550 0.527 2.862 1.00 92.94 195 GLU A N 1
ATOM 1507 C CA . GLU A 1 195 ? -13.242 1.169 1.742 1.00 92.94 195 GLU A CA 1
ATOM 1508 C C . GLU A 1 195 ? -12.755 2.608 1.595 1.00 92.94 195 GLU A C 1
ATOM 1510 O O . GLU A 1 195 ? -12.706 3.346 2.576 1.00 92.94 195 GLU A O 1
ATOM 1515 N N . ALA A 1 196 ? -12.355 3.005 0.388 1.00 92.88 196 ALA A N 1
ATOM 15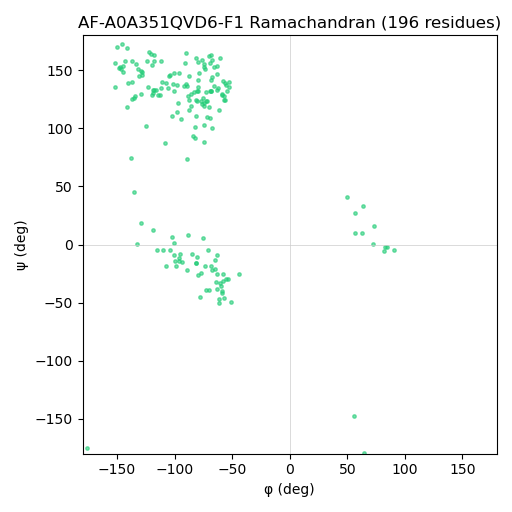16 C CA . ALA A 1 196 ? -11.881 4.360 0.135 1.00 92.88 196 ALA A CA 1
ATOM 1517 C C . ALA A 1 196 ? -13.027 5.370 0.256 1.00 92.88 196 ALA A C 1
ATOM 1519 O O . ALA A 1 196 ? -14.084 5.201 -0.355 1.00 92.88 196 ALA A O 1
ATOM 1520 N N . ILE A 1 197 ? -12.788 6.447 0.996 1.00 93.44 197 ILE A N 1
ATOM 1521 C CA . ILE A 1 197 ? -13.732 7.549 1.203 1.00 93.44 197 ILE A CA 1
ATOM 1522 C C . ILE A 1 197 ? -13.132 8.866 0.701 1.00 93.44 197 ILE A C 1
ATOM 1524 O O . ILE A 1 197 ? -11.930 8.951 0.434 1.00 93.44 197 ILE A O 1
ATOM 1528 N N . SER A 1 198 ? -13.992 9.870 0.528 1.00 80.31 198 SER A N 1
ATOM 1529 C CA . SER A 1 198 ? -13.607 11.232 0.133 1.00 80.31 198 SER A CA 1
ATOM 1530 C C . SER A 1 198 ? -12.828 11.965 1.218 1.00 80.31 198 SER A C 1
ATOM 1532 O O . SER A 1 198 ? -13.257 11.869 2.392 1.00 80.31 198 SER A O 1
#

Radius of gyration: 17.91 Å; Cα contacts (8 Å, |Δi|>4): 447; chains: 1; bounding box: 44×45×46 Å

Nearest PDB structures (foldseek):
  3qfg-assembly1_A  TM=1.184E-01  e=3.183E+00  Staphylococcus aureus subsp. aureus NCTC 8325
  4i3n-assembly1_A  TM=1.604E-01  e=3.557E+00  Oryctolagus cuniculus

Foldseek 3Di:
DDDPVVVCVVQALAAKDKDFPVVPWAKDPQAAFEADQVFFGAFFKWAKDWAFLDNVDPVGDITIHIYQDQALLGDIKGWHAPDPQPDCPNDPPNPDHHFSSNDGRHGGRGIIITDADAQGKMKMLFEDEDPPVQWGDDADAFFWKWGQDRVSRGIYTTHPVRDDPRQVSGPKMWTFHDGRVRQDAGSNTTITMIGIHD